Protein AF-A0A3T0KT07-F1 (afdb_monomer_lite)

InterPro domains:
  IPR001005 SANT/Myb domain [SM00717] (3-49)
  IPR001005 SANT/Myb domain [SM00717] (52-98)
  IPR001005 SANT/Myb domain [SM00717] (111-157)

Organism: NCBI:txid228899

Radius of gyration: 29.54 Å; chains: 1; bounding box: 62×49×87 Å

Secondary structure (DSSP, 8-state):
-----S--HHHHHHHHHHTTTS-HHHHHHHSTTS-HHHHHHHHHHTT--S-S--PPPHHHHHHHHHHTTT--HHHHHHH-TTS-HHHHHHHHHHTT----HHHHHHHHHHT--PPPHHHHHHHHHHHHHHTHHHHHHH-TTS-HHHHHHHHHHTT-----TTS---EEEEEEEEEETTEEEEEEEEEPPP-----

pLDDT: mean 82.46, std 12.37, range [33.53, 95.62]

Structure (mmCIF, N/CA/C/O backbone):
data_AF-A0A3T0KT07-F1
#
_entry.id   AF-A0A3T0KT07-F1
#
loop_
_atom_site.group_PDB
_atom_site.id
_atom_site.type_symbol
_atom_site.label_atom_id
_atom_site.label_alt_id
_atom_site.label_comp_id
_atom_site.label_asym_id
_atom_site.label_entity_id
_atom_site.label_seq_id
_atom_site.pdbx_PDB_ins_code
_atom_site.Cartn_x
_atom_site.Cartn_y
_atom_site.Cartn_z
_atom_site.occupancy
_atom_site.B_iso_or_equiv
_atom_site.auth_seq_id
_atom_site.auth_comp_id
_atom_site.auth_asym_id
_atom_site.auth_atom_id
_atom_site.pdbx_PDB_model_num
ATOM 1 N N . MET A 1 1 ? -5.150 33.332 21.173 1.00 45.59 1 MET A N 1
ATOM 2 C CA . MET A 1 1 ? -6.124 32.471 21.882 1.00 45.59 1 MET A CA 1
ATOM 3 C C . MET A 1 1 ? -5.409 31.768 23.028 1.00 45.59 1 MET A C 1
ATOM 5 O O . MET A 1 1 ? -4.309 31.273 22.785 1.00 45.59 1 MET A O 1
ATOM 9 N N . PRO A 1 2 ? -5.938 31.788 24.263 1.00 45.78 2 PRO A N 1
ATOM 10 C CA . PRO A 1 2 ? -5.234 31.244 25.419 1.00 45.78 2 PRO A CA 1
ATOM 11 C C . PRO A 1 2 ? -5.082 29.727 25.262 1.00 45.78 2 PRO A C 1
ATOM 13 O O . PRO A 1 2 ? -6.061 28.999 25.126 1.00 45.78 2 PRO A O 1
ATOM 16 N N . LYS A 1 3 ? -3.833 29.252 25.241 1.00 51.81 3 LYS A N 1
ATOM 17 C CA . LYS A 1 3 ? -3.514 27.822 25.281 1.00 51.81 3 LYS A CA 1
ATOM 18 C C . LYS A 1 3 ? -3.952 27.318 26.656 1.00 51.81 3 LYS A C 1
ATOM 20 O O . LYS A 1 3 ? -3.323 27.675 27.643 1.00 51.81 3 LYS A O 1
ATOM 25 N N . GLY A 1 4 ? -5.048 26.561 26.728 1.00 54.12 4 GLY A N 1
ATOM 26 C CA . GLY A 1 4 ? -5.600 26.060 27.989 1.00 54.12 4 GLY A CA 1
ATOM 27 C C . GLY A 1 4 ? -4.575 25.224 28.758 1.00 54.12 4 GLY A C 1
ATOM 28 O O . GLY A 1 4 ? -4.314 24.074 28.406 1.00 54.12 4 GLY A O 1
ATOM 29 N N . THR A 1 5 ? -3.970 25.807 29.790 1.00 65.88 5 THR A N 1
ATOM 30 C CA . THR A 1 5 ? -2.861 25.205 30.547 1.00 65.88 5 THR A CA 1
ATOM 31 C C . THR A 1 5 ? -3.328 24.079 31.479 1.00 65.88 5 THR A C 1
ATOM 33 O O . THR A 1 5 ? -2.566 23.154 31.755 1.00 65.88 5 THR A O 1
ATOM 36 N N . SER A 1 6 ? -4.588 24.104 31.924 1.00 79.69 6 SER A N 1
ATOM 37 C CA . SER A 1 6 ? -5.190 23.120 32.835 1.00 79.69 6 SER A CA 1
ATOM 38 C C . SER A 1 6 ? -6.312 22.338 32.152 1.00 79.69 6 SER A C 1
ATOM 40 O O . SER A 1 6 ? -7.058 22.899 31.357 1.00 79.69 6 SER A O 1
ATOM 42 N N . TRP A 1 7 ? -6.402 21.035 32.431 1.00 84.31 7 TRP A N 1
ATOM 43 C CA . TRP A 1 7 ? -7.525 20.174 32.033 1.00 84.31 7 TRP A CA 1
ATOM 44 C C . TRP A 1 7 ? -8.652 20.329 33.051 1.00 84.31 7 TRP A C 1
ATOM 46 O O . TRP A 1 7 ? -8.371 20.262 34.246 1.00 84.31 7 TRP A O 1
ATOM 56 N N . THR A 1 8 ? -9.886 20.537 32.596 1.00 88.56 8 THR A N 1
ATOM 57 C CA . THR A 1 8 ? -11.063 20.602 33.481 1.00 88.56 8 THR A CA 1
ATOM 58 C C . THR A 1 8 ? -11.583 19.204 33.814 1.00 88.56 8 THR A C 1
ATOM 60 O O . THR A 1 8 ? -11.349 18.268 33.053 1.00 88.56 8 THR A O 1
ATOM 63 N N . GLU A 1 9 ? -12.326 19.069 34.914 1.00 85.56 9 GLU A N 1
ATOM 64 C CA . GLU A 1 9 ? -12.944 17.796 35.321 1.00 85.56 9 GLU A CA 1
ATOM 65 C C . GLU A 1 9 ? -13.844 17.216 34.218 1.00 85.56 9 GLU A C 1
ATOM 67 O O . GLU A 1 9 ? -13.762 16.037 33.892 1.00 85.56 9 GLU A O 1
ATOM 72 N N . ASN A 1 10 ? -14.612 18.076 33.542 1.00 86.19 10 ASN A N 1
ATOM 73 C CA . ASN A 1 10 ? -15.454 17.669 32.418 1.00 86.19 10 ASN A CA 1
ATOM 74 C C . ASN A 1 10 ? -14.625 17.149 31.233 1.00 86.19 10 ASN A C 1
ATOM 76 O O . ASN A 1 10 ? -14.991 16.156 30.612 1.00 86.19 10 ASN A O 1
ATOM 80 N N . GLU A 1 11 ? -13.496 17.791 30.911 1.00 88.88 11 GLU A N 1
ATOM 81 C CA . GLU A 1 11 ? -12.599 17.304 29.853 1.00 88.88 11 GLU A CA 1
ATOM 82 C C . GLU A 1 11 ? -11.939 15.969 30.229 1.00 88.88 11 GLU A C 1
ATOM 84 O O . GLU A 1 11 ? -11.675 15.159 29.341 1.00 88.88 11 GLU A O 1
ATOM 89 N N . LEU A 1 12 ? -11.661 15.739 31.519 1.00 87.75 12 LEU A N 1
ATOM 90 C CA . LEU A 1 12 ? -11.124 14.473 32.023 1.00 87.75 12 LEU A CA 1
ATOM 91 C C . LEU A 1 12 ? -12.162 13.354 31.930 1.00 87.75 12 LEU A C 1
ATOM 93 O O . LEU A 1 12 ? -11.853 12.327 31.337 1.00 87.75 12 LEU A O 1
ATOM 97 N N . SER A 1 13 ? -13.385 13.577 32.418 1.00 86.75 13 SER A N 1
ATOM 98 C CA . SER A 1 13 ? -14.489 12.609 32.325 1.00 86.75 13 SER A CA 1
ATOM 99 C C . SER A 1 13 ? -14.807 12.265 30.866 1.00 86.75 13 SER A C 1
ATOM 101 O O . SER A 1 13 ? -14.827 11.089 30.498 1.00 86.75 13 SER A O 1
ATOM 103 N N . LEU A 1 14 ? -14.916 13.272 29.987 1.00 88.12 14 LEU A N 1
ATOM 104 C CA . LEU A 1 14 ? -15.108 13.038 28.554 1.00 88.12 14 LEU A CA 1
ATOM 105 C C . LEU A 1 14 ? -13.968 12.217 27.954 1.00 88.12 14 LEU A C 1
ATOM 107 O O . LEU A 1 14 ? -14.227 11.317 27.156 1.00 88.12 14 LEU A O 1
ATOM 111 N N . LEU A 1 15 ? -12.717 12.508 28.322 1.00 86.50 15 LEU A N 1
ATOM 112 C CA . LEU A 1 15 ? -11.565 11.753 27.848 1.00 86.50 15 LEU A CA 1
ATOM 113 C C . LEU A 1 15 ? -11.613 10.303 28.348 1.00 86.50 15 LEU A C 1
ATOM 115 O O . LEU A 1 15 ? -11.504 9.393 27.537 1.00 86.50 15 LEU A O 1
ATOM 119 N N . GLU A 1 16 ? -11.818 10.065 29.640 1.00 84.31 16 GLU A N 1
ATOM 120 C CA . GLU A 1 16 ? -11.852 8.720 30.232 1.00 84.31 16 GLU A CA 1
ATOM 121 C C . GLU A 1 16 ? -12.959 7.840 29.639 1.00 84.31 16 GLU A C 1
ATOM 123 O O . GLU A 1 16 ? -12.720 6.679 29.299 1.00 84.31 16 GLU A O 1
ATOM 128 N N . GLU A 1 17 ? -14.148 8.402 29.426 1.00 83.94 17 GLU A N 1
ATOM 129 C CA . GLU A 1 17 ? -15.301 7.661 28.915 1.00 83.94 17 GLU A CA 1
ATOM 130 C C . GLU A 1 17 ? -15.217 7.343 27.420 1.00 83.94 17 GLU A C 1
ATOM 132 O O . GLU A 1 17 ? -15.775 6.331 26.974 1.00 83.94 17 GLU A O 1
ATOM 137 N N . ASN A 1 18 ? -14.554 8.207 26.642 1.00 82.25 18 ASN A N 1
ATOM 138 C CA . ASN A 1 18 ? -14.590 8.174 25.180 1.00 82.25 18 ASN A CA 1
ATOM 139 C C . ASN A 1 18 ? -13.268 7.735 24.540 1.00 82.25 18 ASN A C 1
ATOM 141 O O . ASN A 1 18 ? -13.291 7.250 23.408 1.00 82.25 18 ASN A O 1
ATOM 145 N N . TYR A 1 19 ? -12.125 7.828 25.232 1.00 78.44 19 TYR A N 1
ATOM 146 C CA . TYR A 1 19 ? -10.806 7.552 24.639 1.00 78.44 19 TYR A CA 1
ATOM 147 C C . TYR A 1 19 ? -10.700 6.156 24.003 1.00 78.44 19 TYR A C 1
ATOM 149 O O . TYR A 1 19 ? -10.052 5.998 22.972 1.00 78.44 19 TYR A O 1
ATOM 157 N N . ASN A 1 20 ? -11.397 5.164 24.571 1.00 71.56 20 ASN A N 1
ATOM 158 C CA . ASN A 1 20 ? -11.436 3.781 24.082 1.00 71.56 20 ASN A CA 1
ATOM 159 C C . ASN A 1 20 ? -12.699 3.432 23.266 1.00 71.56 20 ASN A C 1
ATOM 161 O O . ASN A 1 20 ? -12.964 2.257 23.028 1.00 71.56 20 ASN A O 1
ATOM 165 N N . LYS A 1 21 ? -13.519 4.410 22.874 1.00 71.56 21 LYS A N 1
ATOM 166 C CA . LYS A 1 21 ? -14.767 4.171 22.117 1.00 71.56 21 LYS A CA 1
ATOM 167 C C . LYS A 1 21 ? -14.756 4.840 20.751 1.00 71.56 21 LYS A C 1
ATOM 169 O O . LYS A 1 21 ? -15.295 4.308 19.783 1.00 71.56 21 LYS A O 1
ATOM 174 N N . VAL A 1 22 ? -14.139 6.011 20.668 1.00 71.56 22 VAL A N 1
ATOM 175 C CA . VAL A 1 22 ? -14.182 6.871 19.486 1.00 71.56 22 VAL A CA 1
ATOM 176 C C . VAL A 1 22 ? -12.784 7.114 18.928 1.00 71.56 22 VAL A C 1
ATOM 178 O O . VAL A 1 22 ? -11.782 6.980 19.628 1.00 71.56 22 VAL A O 1
ATOM 181 N N . ASN A 1 23 ? -12.704 7.460 17.643 1.00 72.75 23 ASN A N 1
ATOM 182 C CA . ASN A 1 23 ? -11.421 7.808 17.036 1.00 72.75 23 ASN A CA 1
ATOM 183 C C . ASN A 1 23 ? -10.923 9.185 17.494 1.00 72.75 23 ASN A C 1
ATOM 185 O O . ASN A 1 23 ? -11.664 10.006 18.038 1.00 72.75 23 ASN A O 1
ATOM 189 N N . ILE A 1 24 ? -9.655 9.464 17.193 1.00 77.06 24 ILE A N 1
ATOM 190 C CA . ILE A 1 24 ? -9.012 10.724 17.563 1.00 77.06 24 ILE A CA 1
ATOM 191 C C . ILE A 1 24 ? -9.710 11.958 16.969 1.00 77.06 24 ILE A C 1
ATOM 193 O O . ILE A 1 24 ? -9.814 12.976 17.644 1.00 77.06 24 ILE A O 1
ATOM 197 N N . ASN A 1 25 ? -10.287 11.868 15.765 1.00 79.12 25 ASN A N 1
ATOM 198 C CA . ASN A 1 25 ? -11.023 12.977 15.145 1.00 79.12 25 ASN A CA 1
ATOM 199 C C . ASN A 1 25 ? -12.347 13.271 15.866 1.00 79.12 25 ASN A C 1
ATOM 201 O O . ASN A 1 25 ? -12.730 14.428 16.023 1.00 79.12 25 ASN A O 1
ATOM 205 N N . GLN A 1 26 ? -13.047 12.236 16.325 1.00 80.00 26 GLN A N 1
ATOM 206 C CA . GLN A 1 26 ? -14.242 12.356 17.155 1.00 80.00 26 GLN A CA 1
ATOM 207 C C . GLN A 1 26 ? -13.886 12.918 18.538 1.00 80.00 26 GLN A C 1
ATOM 209 O O . GLN A 1 26 ? -14.592 13.798 19.021 1.00 80.00 26 GLN A O 1
ATOM 214 N N . LEU A 1 27 ? -12.756 12.512 19.129 1.00 83.06 27 LEU A N 1
ATOM 215 C CA . LEU A 1 27 ? -12.253 13.105 20.377 1.00 83.06 27 LEU A CA 1
ATOM 216 C C . LEU A 1 27 ? -11.920 14.591 20.223 1.00 83.06 27 LEU A C 1
ATOM 218 O O . LEU A 1 27 ? -12.252 15.369 21.107 1.00 83.06 27 LEU A O 1
ATOM 222 N N . ILE A 1 28 ? -11.329 15.007 19.101 1.00 86.75 28 ILE A N 1
ATOM 223 C CA . ILE A 1 28 ? -11.069 16.428 18.813 1.00 86.75 28 ILE A CA 1
ATOM 224 C C . ILE A 1 28 ? -12.383 17.216 18.703 1.00 86.75 28 ILE A C 1
ATOM 226 O O . ILE A 1 28 ? -12.443 18.358 19.141 1.00 86.75 28 ILE A O 1
ATOM 230 N N . ARG A 1 29 ? -13.460 16.617 18.175 1.00 86.12 29 ARG A N 1
ATOM 231 C CA . ARG A 1 29 ? -14.790 17.259 18.155 1.00 86.12 29 ARG A CA 1
ATOM 232 C C . ARG A 1 29 ? -15.388 17.408 19.555 1.00 86.12 29 ARG A C 1
ATOM 234 O O . ARG A 1 29 ? -16.018 18.423 19.823 1.00 86.12 29 ARG A O 1
ATOM 241 N N . LEU A 1 30 ? -15.195 16.414 20.425 1.00 84.88 30 LEU A N 1
ATOM 242 C CA . LEU A 1 30 ? -15.641 16.458 21.824 1.00 84.88 30 LEU A CA 1
ATOM 243 C C . LEU A 1 30 ? -14.782 17.403 22.681 1.00 84.88 30 LEU A C 1
ATOM 245 O O . LEU A 1 30 ? -15.271 17.979 23.647 1.00 84.88 30 LEU A O 1
ATOM 249 N N . LEU A 1 31 ? -13.513 17.586 22.312 1.00 87.69 31 LEU A N 1
ATOM 250 C CA . LEU A 1 31 ? -12.531 18.426 22.996 1.00 87.69 31 LEU A CA 1
ATOM 251 C C . LEU A 1 31 ? -11.964 19.478 22.020 1.00 87.69 31 LEU A C 1
ATOM 253 O O . LEU A 1 31 ? -10.766 19.453 21.724 1.00 87.69 31 LEU A O 1
ATOM 257 N N . PRO A 1 32 ? -12.783 20.429 21.524 1.00 83.19 32 PRO A N 1
ATOM 258 C CA . PRO A 1 32 ? -12.404 21.337 20.431 1.00 83.19 32 PRO A CA 1
ATOM 259 C C . PRO A 1 32 ? -11.233 22.265 20.779 1.00 83.19 32 PRO A C 1
ATOM 261 O O . PRO A 1 32 ? -10.533 22.756 19.896 1.00 83.19 32 PRO A O 1
ATOM 264 N N . ASN A 1 33 ? -10.980 22.476 22.073 1.00 84.56 33 ASN A N 1
ATOM 265 C CA . ASN A 1 33 ? -9.874 23.293 22.573 1.00 84.56 33 ASN A CA 1
ATOM 266 C C . ASN A 1 33 ? -8.569 22.499 22.766 1.00 84.56 33 ASN A C 1
ATOM 268 O O . ASN A 1 33 ? -7.567 23.052 23.232 1.00 84.56 33 ASN A O 1
ATOM 272 N N . ARG A 1 34 ? -8.559 21.199 22.447 1.00 86.00 34 ARG A N 1
ATOM 273 C CA . ARG A 1 34 ? -7.411 20.308 22.625 1.00 86.00 34 ARG A CA 1
ATOM 274 C C . ARG A 1 34 ? -6.912 19.817 21.278 1.00 86.00 34 ARG A C 1
ATOM 276 O O . ARG A 1 34 ? -7.662 19.331 20.442 1.00 86.00 34 ARG A O 1
ATOM 283 N N . THR A 1 35 ? -5.601 19.915 21.086 1.00 87.12 35 THR A N 1
ATOM 284 C CA . THR A 1 35 ? -4.947 19.291 19.937 1.00 87.12 35 THR A CA 1
ATOM 285 C C . THR A 1 35 ? -4.868 17.782 20.140 1.00 87.12 35 THR A C 1
ATOM 287 O O . THR A 1 35 ? -4.814 17.305 21.276 1.00 87.12 35 THR A O 1
ATOM 290 N N . GLU A 1 36 ? -4.767 17.030 19.045 1.00 84.94 36 GLU A N 1
ATOM 291 C CA . GLU A 1 36 ? -4.497 15.587 19.068 1.00 84.94 36 GLU A CA 1
ATOM 292 C C . GLU A 1 36 ? -3.346 15.233 20.022 1.00 84.94 36 GLU A C 1
ATOM 294 O O . GLU A 1 36 ? -3.491 14.393 20.911 1.00 84.94 36 GLU A O 1
ATOM 299 N N . ALA A 1 37 ? -2.224 15.950 19.911 1.00 83.19 37 ALA A N 1
ATOM 300 C CA . ALA A 1 37 ? -1.066 15.741 20.771 1.00 83.19 37 ALA A CA 1
ATOM 301 C C . ALA A 1 37 ? -1.379 15.986 22.258 1.00 83.19 37 ALA A C 1
ATOM 303 O O . ALA A 1 37 ? -0.876 15.263 23.117 1.00 83.19 37 ALA A O 1
ATOM 304 N N . ALA A 1 38 ? -2.207 16.983 22.590 1.00 87.56 38 ALA A N 1
ATOM 305 C CA . ALA A 1 38 ? -2.610 17.239 23.971 1.00 87.56 38 ALA A CA 1
ATOM 306 C C . ALA A 1 38 ? -3.472 16.096 24.527 1.00 87.56 38 ALA A C 1
ATOM 308 O O . ALA A 1 38 ? -3.219 15.643 25.645 1.00 87.56 38 ALA A O 1
ATOM 309 N N . ILE A 1 39 ? -4.433 15.608 23.736 1.00 87.06 39 ILE A N 1
ATOM 310 C CA . ILE A 1 39 ? -5.323 14.489 24.080 1.00 87.06 39 ILE A CA 1
ATOM 311 C C . ILE A 1 39 ? -4.504 13.221 24.337 1.00 87.06 39 ILE A C 1
ATOM 313 O O . ILE A 1 39 ? -4.610 12.619 25.405 1.00 87.06 39 ILE A O 1
ATOM 317 N N . VAL A 1 40 ? -3.612 12.862 23.409 1.00 82.56 40 VAL A N 1
ATOM 318 C CA . VAL A 1 40 ? -2.751 11.674 23.525 1.00 82.56 40 VAL A CA 1
ATOM 319 C C . VAL A 1 40 ? -1.808 11.779 24.726 1.00 82.56 40 VAL A C 1
ATOM 321 O O . VAL A 1 40 ? -1.690 10.837 25.512 1.00 82.56 40 VAL A O 1
ATOM 324 N N . ASN A 1 41 ? -1.166 12.934 24.927 1.00 85.50 41 ASN A N 1
ATOM 325 C CA . ASN A 1 41 ? -0.259 13.136 26.058 1.00 85.50 41 ASN A CA 1
ATOM 326 C C . ASN A 1 41 ? -0.986 13.080 27.405 1.00 85.50 41 ASN A C 1
ATOM 328 O O . ASN A 1 41 ? -0.441 12.546 28.375 1.00 85.50 41 ASN A O 1
ATOM 332 N N . LYS A 1 42 ? -2.209 13.616 27.488 1.00 88.00 42 LYS A N 1
ATOM 333 C CA . LYS A 1 42 ? -3.007 13.542 28.711 1.00 88.00 42 LYS A CA 1
ATOM 334 C C . LYS A 1 42 ? -3.485 12.122 28.977 1.00 88.00 42 LYS A C 1
ATOM 336 O O . LYS A 1 42 ? -3.301 11.652 30.094 1.00 88.00 42 LYS A O 1
ATOM 341 N N . ALA A 1 43 ? -3.984 11.419 27.965 1.00 84.56 43 ALA A N 1
ATOM 342 C CA . ALA A 1 43 ? -4.372 10.019 28.086 1.00 84.56 43 ALA A CA 1
ATOM 343 C C . ALA A 1 43 ? -3.203 9.138 28.552 1.00 84.56 43 ALA A C 1
ATOM 345 O O . ALA A 1 43 ? -3.355 8.315 29.452 1.00 84.56 43 ALA A O 1
ATOM 346 N N . LYS A 1 44 ? -1.992 9.385 28.035 1.00 81.94 44 LYS A N 1
ATOM 347 C CA . LYS A 1 44 ? -0.770 8.722 28.508 1.00 81.94 44 LYS A CA 1
ATOM 348 C C . LYS A 1 44 ? -0.479 9.017 29.984 1.00 81.94 44 LYS A C 1
ATOM 350 O O . LYS A 1 44 ? -0.156 8.093 30.726 1.00 81.94 44 LYS A O 1
ATOM 355 N N . LYS A 1 45 ? -0.618 10.275 30.427 1.00 84.81 45 LYS A N 1
ATOM 356 C CA . LYS A 1 45 ? -0.458 10.667 31.844 1.00 84.81 45 LYS A CA 1
ATOM 357 C C . LYS A 1 45 ? -1.501 10.018 32.756 1.00 84.81 45 LYS A C 1
ATOM 359 O O . LYS A 1 45 ? -1.154 9.596 33.850 1.00 84.81 45 LYS A O 1
ATOM 364 N N . LEU A 1 46 ? -2.741 9.908 32.286 1.00 82.12 46 LEU A N 1
ATOM 365 C CA . LEU A 1 46 ? -3.840 9.230 32.979 1.00 82.12 46 LEU A CA 1
ATOM 366 C C . LEU A 1 46 ? -3.745 7.699 32.892 1.00 82.12 46 LEU A C 1
ATOM 368 O O . LEU A 1 46 ? -4.621 7.001 33.383 1.00 82.12 46 LEU A O 1
ATOM 372 N N . LYS A 1 47 ? -2.696 7.158 32.252 1.00 78.62 47 LYS A N 1
ATOM 373 C CA . LYS A 1 47 ? -2.537 5.721 31.982 1.00 78.62 47 LYS A CA 1
ATOM 374 C C . LYS A 1 47 ? -3.741 5.099 31.259 1.00 78.62 47 LYS A C 1
ATOM 376 O O . LYS A 1 47 ? -3.873 3.882 31.234 1.00 78.62 47 LYS A O 1
ATOM 381 N N . LEU A 1 48 ? -4.517 5.918 30.546 1.00 72.88 48 LEU A N 1
ATOM 382 C CA . LEU A 1 48 ? -5.504 5.490 29.548 1.00 72.88 48 LEU A CA 1
ATOM 383 C C . LEU A 1 48 ? -4.826 4.889 28.303 1.00 72.88 48 LEU A C 1
ATOM 385 O O . LEU A 1 48 ? -5.497 4.494 27.356 1.00 72.88 48 LEU A O 1
ATOM 389 N N . SER A 1 49 ? -3.487 4.838 28.300 1.00 56.28 49 SER A N 1
ATOM 390 C CA . SER A 1 49 ? -2.649 4.263 27.255 1.00 56.28 49 SER A CA 1
ATOM 391 C C . SER A 1 49 ? -3.169 2.894 26.802 1.00 56.28 49 SER A C 1
ATOM 393 O O . SER A 1 49 ? -3.119 1.917 27.544 1.00 56.28 49 SER A O 1
ATOM 395 N N . THR A 1 50 ? -3.595 2.891 25.539 1.00 54.31 50 THR A N 1
ATOM 396 C CA . THR A 1 50 ? -3.936 1.885 24.511 1.00 54.31 50 THR A CA 1
ATOM 397 C C . THR A 1 50 ? -3.355 0.456 24.568 1.00 54.31 50 THR A C 1
ATOM 399 O O . THR A 1 50 ? -3.348 -0.239 23.553 1.00 54.31 50 THR A O 1
ATOM 402 N N . THR A 1 51 ? -2.897 -0.062 25.709 1.00 43.12 51 THR A N 1
ATOM 403 C CA . THR A 1 51 ? -2.594 -1.500 25.849 1.00 43.12 51 THR A CA 1
ATOM 404 C C . THR A 1 51 ? -3.875 -2.336 25.836 1.00 43.12 51 THR A C 1
ATOM 406 O O . THR A 1 51 ? -3.860 -3.495 25.421 1.00 43.12 51 THR A O 1
ATOM 409 N N . GLN A 1 52 ? -5.016 -1.736 26.189 1.00 46.56 52 GLN A N 1
ATOM 410 C CA . GLN A 1 52 ? -6.308 -2.266 25.778 1.00 46.56 52 GLN A CA 1
ATOM 411 C C . GLN A 1 52 ? -6.471 -1.977 24.286 1.00 46.56 52 GLN A C 1
ATOM 413 O O . GLN A 1 52 ? -7.014 -0.950 23.891 1.00 46.56 52 GLN A O 1
ATOM 418 N N . LYS A 1 53 ? -5.952 -2.883 23.444 1.00 54.56 53 LYS A N 1
ATOM 419 C CA . LYS A 1 53 ? -6.379 -3.013 22.046 1.00 54.56 53 LYS A CA 1
ATOM 420 C C . LYS A 1 53 ? -7.896 -2.837 22.049 1.00 54.56 53 LYS A C 1
ATOM 422 O O . LYS A 1 53 ? -8.558 -3.651 22.690 1.00 54.56 53 LYS A O 1
ATOM 427 N N . LEU A 1 54 ? -8.410 -1.779 21.411 1.00 64.94 54 LEU A N 1
ATOM 428 C CA . LEU A 1 54 ? -9.848 -1.551 21.242 1.00 64.94 54 LEU A CA 1
ATOM 429 C C . LEU A 1 54 ? -10.485 -2.903 20.916 1.00 64.94 54 LEU A C 1
ATOM 431 O O . LEU A 1 54 ? -10.179 -3.478 19.864 1.00 64.94 54 LEU A O 1
ATOM 435 N N . LYS A 1 55 ? -11.256 -3.470 21.848 1.00 72.94 55 LYS A N 1
ATOM 436 C CA . LYS A 1 55 ? -11.866 -4.783 21.628 1.00 72.94 55 LYS A CA 1
ATOM 437 C C . LYS A 1 55 ? -12.789 -4.649 20.424 1.00 72.94 55 LYS A C 1
ATOM 439 O O . LYS A 1 55 ? -13.394 -3.597 20.235 1.00 72.94 55 LYS A O 1
ATOM 444 N N . TRP A 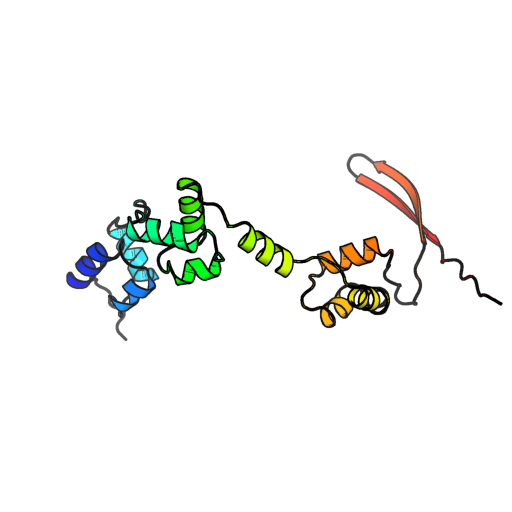1 56 ? -12.794 -5.650 19.558 1.00 83.38 56 TRP A N 1
ATOM 445 C CA . TRP A 1 56 ? -13.767 -5.691 18.473 1.00 83.38 56 TRP A CA 1
ATOM 446 C C . TRP A 1 56 ? -15.141 -5.900 19.090 1.00 83.38 56 TRP A C 1
ATOM 448 O O . TRP A 1 56 ? -15.280 -6.767 19.955 1.00 83.38 56 TRP A O 1
ATOM 458 N N . THR A 1 57 ? -16.110 -5.071 18.716 1.00 85.38 57 THR A N 1
ATOM 459 C CA . THR A 1 57 ? -17.498 -5.302 19.122 1.00 85.38 57 THR A CA 1
ATOM 460 C C . THR A 1 57 ? -18.124 -6.363 18.223 1.00 85.38 57 THR A C 1
ATOM 462 O O . THR A 1 57 ? -17.653 -6.601 17.106 1.00 85.38 57 THR A O 1
ATOM 465 N N . GLU A 1 58 ? -19.187 -7.011 18.693 1.00 84.56 58 GLU A N 1
ATOM 466 C CA . GLU A 1 58 ? -19.898 -8.019 17.900 1.00 84.56 58 GLU A CA 1
ATOM 467 C C . GLU A 1 58 ? -20.444 -7.416 16.598 1.00 84.56 58 GLU A C 1
ATOM 469 O O . GLU A 1 58 ? -20.353 -8.037 15.540 1.00 84.56 58 GLU A O 1
ATOM 474 N N . GLU A 1 59 ? -20.909 -6.164 16.630 1.00 85.06 59 GLU A N 1
ATOM 475 C CA . GLU A 1 59 ? -21.392 -5.449 15.446 1.00 85.06 59 GLU A CA 1
ATOM 476 C C . GLU A 1 59 ? -20.268 -5.200 14.435 1.00 85.06 59 GLU A C 1
ATOM 478 O O . GLU A 1 59 ? -20.466 -5.356 13.227 1.00 85.06 59 GLU A O 1
ATOM 483 N N . GLU A 1 60 ? -19.069 -4.838 14.905 1.00 89.00 60 GLU A N 1
ATOM 484 C CA . GLU A 1 60 ? -17.908 -4.674 14.032 1.00 89.00 60 GLU A CA 1
ATOM 485 C C . GLU A 1 60 ? -17.478 -6.008 13.409 1.00 89.00 60 GLU A C 1
ATOM 487 O O . GLU A 1 60 ? -17.091 -6.036 12.240 1.00 89.00 60 GLU A O 1
ATOM 492 N N . GLU A 1 61 ? -17.556 -7.111 14.158 1.00 91.62 61 GLU A N 1
ATOM 493 C CA . GLU A 1 61 ? -17.243 -8.450 13.656 1.00 91.62 61 GLU A CA 1
ATOM 494 C C . GLU A 1 61 ? -18.246 -8.927 12.602 1.00 91.62 61 GLU A C 1
ATOM 496 O O . GLU A 1 61 ? -17.835 -9.456 11.566 1.00 91.62 61 GLU A O 1
ATOM 501 N N . VAL A 1 62 ? -19.547 -8.718 12.832 1.00 93.56 62 VAL A N 1
ATOM 502 C CA . VAL A 1 62 ? -20.608 -9.016 11.855 1.00 93.56 62 VAL A CA 1
ATOM 503 C C . VAL A 1 62 ? -20.378 -8.208 10.582 1.00 93.56 62 VAL A C 1
ATOM 505 O O . VAL A 1 62 ? -20.271 -8.775 9.494 1.00 93.56 62 VAL A O 1
ATOM 508 N N . LYS A 1 63 ? -20.163 -6.899 10.721 1.00 94.12 63 LYS A N 1
ATOM 509 C CA . LYS A 1 63 ? -19.883 -6.014 9.588 1.00 94.12 63 LYS A CA 1
ATOM 510 C C . LYS A 1 63 ? -18.606 -6.415 8.844 1.00 94.12 63 LYS A C 1
ATOM 512 O O . LYS A 1 63 ? -18.543 -6.327 7.618 1.00 94.12 63 LYS A O 1
ATOM 517 N N . LEU A 1 64 ? -17.574 -6.869 9.560 1.00 94.56 64 LEU A N 1
ATOM 518 C CA . LEU A 1 64 ? -16.330 -7.325 8.942 1.00 94.56 64 LEU A CA 1
ATOM 519 C C . LEU A 1 64 ? -16.551 -8.620 8.153 1.00 94.56 64 LEU A C 1
ATOM 521 O O . LEU A 1 64 ? -16.026 -8.732 7.049 1.00 94.56 64 LEU A O 1
ATOM 525 N N . LYS A 1 65 ? -17.345 -9.568 8.667 1.00 95.19 65 LYS A N 1
ATOM 526 C CA . LYS A 1 65 ? -17.710 -10.800 7.943 1.00 95.19 65 LYS A CA 1
ATOM 527 C C . LYS A 1 65 ? -18.422 -10.503 6.624 1.00 95.19 65 LYS A C 1
ATOM 529 O O . LYS A 1 65 ? -18.114 -11.148 5.626 1.00 95.19 65 LYS A O 1
ATOM 534 N N . GLU A 1 66 ? -19.324 -9.528 6.615 1.00 94.69 66 GLU A N 1
ATOM 535 C CA . GLU A 1 66 ? -20.103 -9.157 5.428 1.00 94.69 66 GLU A CA 1
ATOM 536 C C . GLU A 1 66 ? -19.269 -8.408 4.383 1.00 94.69 66 GLU A C 1
ATOM 538 O O . GLU A 1 66 ? -19.326 -8.718 3.194 1.00 94.69 66 GLU A O 1
ATOM 543 N N . LEU A 1 67 ? -18.462 -7.434 4.815 1.00 94.94 67 LEU A N 1
ATOM 544 C CA . LEU A 1 67 ? -17.740 -6.546 3.898 1.00 94.94 67 LEU A CA 1
ATOM 545 C C . LEU A 1 67 ? -16.384 -7.110 3.460 1.00 94.94 67 LEU A C 1
ATOM 547 O O . LEU A 1 67 ? -15.905 -6.833 2.357 1.00 94.94 67 LEU A O 1
ATOM 551 N N . PHE A 1 68 ? -15.714 -7.902 4.303 1.00 95.19 68 PHE A N 1
ATOM 552 C CA . PHE A 1 68 ? -14.363 -8.367 3.996 1.00 95.19 68 PHE A CA 1
ATOM 553 C C . PHE A 1 68 ? -14.268 -9.155 2.681 1.00 95.19 68 PHE A C 1
ATOM 555 O O . PHE A 1 68 ? -13.318 -8.879 1.949 1.00 95.19 68 PHE A O 1
ATOM 562 N N . PRO A 1 69 ? -15.182 -10.073 2.316 1.00 95.62 69 PRO A N 1
ATOM 563 C CA . PRO A 1 69 ? -15.045 -10.866 1.095 1.00 95.62 69 PRO A CA 1
ATOM 564 C C . PRO A 1 69 ? -14.982 -10.031 -0.192 1.00 95.62 69 PRO A C 1
ATOM 566 O O . PRO A 1 69 ? -14.221 -10.374 -1.100 1.00 95.62 69 PRO A O 1
ATOM 569 N N . CYS A 1 70 ? -15.721 -8.917 -0.246 1.00 93.12 70 CYS A N 1
ATOM 570 C CA . CYS A 1 70 ? -16.004 -8.184 -1.484 1.00 93.12 70 CYS A CA 1
ATOM 571 C C . CYS A 1 70 ? -15.378 -6.785 -1.573 1.00 93.12 70 CYS A C 1
ATOM 573 O O . CYS A 1 70 ? -15.392 -6.197 -2.659 1.00 93.12 70 CYS A O 1
ATOM 575 N N . ASN A 1 71 ? -14.816 -6.254 -0.484 1.00 91.56 71 ASN A N 1
ATOM 576 C CA . ASN A 1 71 ? -14.282 -4.891 -0.443 1.00 91.56 71 ASN A CA 1
ATOM 577 C C . ASN A 1 71 ? -12.753 -4.823 -0.419 1.00 91.56 71 ASN A C 1
ATOM 579 O O . ASN A 1 71 ? -12.069 -5.729 0.064 1.00 91.56 71 ASN A O 1
ATOM 583 N N . THR A 1 72 ? -12.190 -3.717 -0.906 1.00 91.75 72 THR A N 1
ATOM 584 C CA . THR A 1 72 ? -10.758 -3.411 -0.733 1.00 91.75 72 THR A CA 1
ATOM 585 C C . THR A 1 72 ? -10.452 -2.925 0.689 1.00 91.75 72 THR A C 1
ATOM 587 O O . THR A 1 72 ? -11.353 -2.613 1.461 1.00 91.75 72 THR A O 1
ATOM 590 N N . ILE A 1 73 ? -9.170 -2.873 1.074 1.00 91.00 73 ILE A N 1
ATOM 591 C CA . ILE A 1 73 ? -8.783 -2.344 2.396 1.00 91.00 73 ILE A CA 1
ATOM 592 C C . ILE A 1 73 ? -9.167 -0.870 2.532 1.00 91.00 73 ILE A C 1
ATOM 594 O O . ILE A 1 73 ? -9.671 -0.482 3.581 1.00 91.00 73 ILE A O 1
ATOM 598 N N . ASP A 1 74 ? -8.990 -0.080 1.474 1.00 89.44 74 ASP A N 1
ATOM 599 C CA . ASP A 1 74 ? -9.340 1.341 1.485 1.00 89.44 74 ASP A CA 1
ATOM 600 C C . ASP A 1 74 ? -10.852 1.538 1.661 1.00 89.44 74 ASP A C 1
ATOM 602 O O . ASP A 1 74 ? -11.275 2.349 2.479 1.00 89.44 74 ASP A O 1
ATOM 606 N N . GLU A 1 75 ? -11.675 0.732 0.981 1.00 91.75 75 GLU A N 1
ATOM 607 C CA . GLU A 1 75 ? -13.130 0.717 1.184 1.00 91.75 75 GLU A CA 1
ATOM 608 C C . GLU A 1 75 ? -13.502 0.321 2.620 1.00 91.75 75 GLU A C 1
ATOM 610 O O . GLU A 1 75 ? -14.306 0.997 3.259 1.00 91.75 75 GLU A O 1
ATOM 615 N N . LEU A 1 76 ? -12.881 -0.726 3.177 1.00 92.69 76 LEU A N 1
ATOM 616 C CA . LEU A 1 76 ? -13.124 -1.140 4.563 1.00 92.69 76 LEU A CA 1
ATOM 617 C C . LEU A 1 76 ? -12.771 -0.033 5.567 1.00 92.69 76 LEU A C 1
ATOM 619 O O . LEU A 1 76 ? -13.507 0.167 6.530 1.00 92.69 76 LEU A O 1
ATOM 623 N N . LEU A 1 77 ? -11.702 0.732 5.339 1.00 90.31 77 LEU A N 1
ATOM 624 C CA . LEU A 1 77 ? -11.331 1.850 6.214 1.00 90.31 77 LEU A CA 1
ATOM 625 C C . LEU A 1 77 ? -12.401 2.949 6.262 1.00 90.31 77 LEU A C 1
ATOM 627 O O . LEU A 1 77 ? -12.550 3.596 7.297 1.00 90.31 77 LEU A O 1
ATOM 631 N N . THR A 1 78 ? -13.194 3.125 5.200 1.00 89.00 78 THR A N 1
ATOM 632 C CA . THR A 1 78 ? -14.331 4.065 5.223 1.00 89.00 78 THR A CA 1
ATOM 633 C C . THR A 1 78 ? -15.450 3.593 6.155 1.00 89.00 78 THR A C 1
ATOM 635 O O . THR A 1 78 ? -16.117 4.406 6.793 1.00 89.00 78 THR A O 1
ATOM 638 N N . HIS A 1 79 ? -15.619 2.276 6.293 1.00 86.69 79 HIS A N 1
ATOM 639 C CA . HIS A 1 79 ? -16.627 1.656 7.153 1.00 86.69 79 HIS A CA 1
ATOM 640 C C . HIS A 1 79 ? -16.169 1.444 8.600 1.00 86.69 79 HIS A C 1
ATOM 642 O O . HIS A 1 79 ? -17.027 1.309 9.479 1.00 86.69 79 HIS A O 1
ATOM 648 N N . PHE A 1 80 ? -14.853 1.415 8.832 1.00 86.88 80 PHE A N 1
ATOM 649 C CA . PHE A 1 80 ? -14.201 1.223 10.128 1.00 86.88 80 PHE A CA 1
ATOM 650 C C . PHE A 1 80 ? -13.254 2.394 10.435 1.00 86.88 80 PHE A C 1
ATOM 652 O O . PHE A 1 80 ? -12.050 2.208 10.603 1.00 86.88 80 PHE A O 1
ATOM 659 N N . SER A 1 81 ? -13.800 3.610 10.551 1.00 72.81 81 SER A N 1
ATOM 660 C CA . SER A 1 81 ? -13.030 4.855 10.756 1.00 72.81 81 SER A CA 1
ATOM 661 C C . SER A 1 81 ? -12.149 4.874 12.012 1.00 72.81 81 SER A C 1
ATOM 663 O O . SER A 1 81 ? -11.269 5.722 12.143 1.00 72.81 81 SER A O 1
ATOM 665 N N . ASN A 1 82 ? -12.401 3.963 12.955 1.00 72.62 82 ASN A N 1
ATOM 666 C CA . ASN A 1 82 ? -11.684 3.862 14.228 1.00 72.62 82 ASN A CA 1
ATOM 667 C C . ASN A 1 82 ? -10.616 2.754 14.198 1.00 72.62 82 ASN A C 1
ATOM 669 O O . ASN A 1 82 ? -9.929 2.529 15.193 1.00 72.62 82 ASN A O 1
ATOM 673 N N . ARG A 1 83 ? -10.472 2.048 13.068 1.00 83.56 83 ARG A N 1
ATOM 674 C CA . ARG A 1 83 ? -9.547 0.926 12.893 1.00 83.56 83 ARG A CA 1
ATOM 675 C C . ARG A 1 83 ? -8.470 1.274 11.876 1.00 83.56 83 ARG A C 1
ATOM 677 O O . ARG A 1 83 ? -8.678 2.024 10.930 1.00 83.56 83 ARG A O 1
ATOM 684 N N . THR A 1 84 ? -7.298 0.684 12.067 1.00 85.19 84 THR A N 1
ATOM 685 C CA . THR A 1 84 ? -6.209 0.742 11.088 1.00 85.19 84 THR A CA 1
ATOM 686 C C . THR A 1 84 ? -6.287 -0.451 10.142 1.00 85.19 84 THR A C 1
ATOM 688 O O . THR A 1 84 ? -6.841 -1.497 10.489 1.00 85.19 84 THR A O 1
ATOM 691 N N . SER A 1 85 ? -5.665 -0.338 8.967 1.00 89.31 85 SER A N 1
ATOM 692 C CA . SER A 1 85 ? -5.571 -1.439 7.997 1.00 89.31 85 SER A CA 1
ATOM 693 C C . SER A 1 85 ? -4.990 -2.708 8.629 1.00 89.31 85 SER A C 1
ATOM 695 O O . SER A 1 85 ? -5.528 -3.799 8.447 1.00 89.31 85 SER A O 1
ATOM 697 N N . ASN A 1 86 ? -3.953 -2.557 9.456 1.00 88.81 86 ASN A N 1
ATOM 698 C CA . ASN A 1 86 ? -3.341 -3.659 10.198 1.00 88.81 86 ASN A CA 1
ATOM 699 C C . ASN A 1 86 ? -4.305 -4.293 11.209 1.00 88.81 86 ASN A C 1
ATOM 701 O O . ASN A 1 86 ? -4.323 -5.514 11.338 1.00 88.81 86 ASN A O 1
ATOM 705 N N . SER A 1 87 ? -5.117 -3.493 11.909 1.00 89.56 87 SER A N 1
ATOM 706 C CA . SER A 1 87 ? -6.112 -4.009 12.857 1.00 89.56 87 SER A CA 1
ATOM 707 C C . SER A 1 87 ? -7.196 -4.826 12.151 1.00 89.56 87 SER A C 1
ATOM 709 O O . SER A 1 87 ? -7.526 -5.914 12.619 1.00 89.56 87 SER A O 1
ATOM 711 N N . ILE A 1 88 ? -7.695 -4.340 11.010 1.00 92.62 88 ILE A N 1
ATOM 712 C CA . ILE A 1 88 ? -8.697 -5.027 10.180 1.00 92.62 88 ILE A CA 1
ATOM 713 C C . ILE A 1 88 ? -8.139 -6.354 9.654 1.00 92.62 88 ILE A C 1
ATOM 715 O O . ILE A 1 88 ? -8.784 -7.390 9.781 1.00 92.62 88 ILE A O 1
ATOM 719 N N . LEU A 1 89 ? -6.920 -6.346 9.105 1.00 93.31 89 LEU A N 1
ATOM 720 C CA . LEU A 1 89 ? -6.267 -7.552 8.588 1.00 93.31 89 LEU A CA 1
ATOM 721 C C . LEU A 1 89 ? -5.981 -8.579 9.688 1.00 93.31 89 LEU A C 1
ATOM 723 O O . LEU A 1 89 ? -6.189 -9.773 9.478 1.00 93.31 89 LEU A O 1
ATOM 727 N N . ALA A 1 90 ? -5.521 -8.123 10.856 1.00 92.38 90 ALA A N 1
ATOM 728 C CA . ALA A 1 90 ? -5.275 -8.995 11.998 1.00 92.38 90 ALA A CA 1
ATOM 729 C C . ALA A 1 90 ? -6.565 -9.681 12.455 1.00 92.38 90 ALA A C 1
ATOM 731 O O . ALA A 1 90 ? -6.566 -10.897 12.640 1.00 92.38 90 ALA A O 1
ATOM 732 N N . LYS A 1 91 ? -7.668 -8.930 12.559 1.00 93.00 91 LYS A N 1
ATOM 733 C CA . LYS A 1 91 ? -8.957 -9.495 12.961 1.00 93.00 91 LYS A CA 1
ATOM 734 C C . LYS A 1 91 ? -9.548 -10.417 11.900 1.00 93.00 91 LYS A C 1
ATOM 736 O O . LYS A 1 91 ? -9.999 -11.506 12.229 1.00 93.00 91 LYS A O 1
ATOM 741 N N . ALA A 1 92 ? -9.474 -10.046 10.624 1.00 94.75 92 ALA A N 1
ATOM 742 C CA . ALA A 1 92 ? -9.910 -10.917 9.537 1.00 94.75 92 ALA A CA 1
ATOM 743 C C . ALA A 1 92 ? -9.145 -12.250 9.535 1.00 94.75 92 ALA A C 1
ATOM 745 O O . ALA A 1 92 ? -9.745 -13.300 9.322 1.00 94.75 92 ALA A O 1
ATOM 746 N N . LYS A 1 93 ? -7.838 -12.223 9.833 1.00 94.75 93 LYS A N 1
ATOM 747 C CA . LYS A 1 93 ? -7.019 -13.431 9.993 1.00 94.75 93 LYS A CA 1
ATOM 748 C C . LYS A 1 93 ? -7.435 -14.253 11.216 1.00 94.75 93 LYS A C 1
ATOM 750 O O . LYS A 1 93 ? -7.547 -15.467 11.098 1.00 94.75 93 LYS A O 1
ATOM 755 N N . GLU A 1 94 ? -7.664 -13.608 12.359 1.00 94.38 94 GLU A N 1
ATOM 756 C CA . GLU A 1 94 ? -8.166 -14.247 13.588 1.00 94.38 94 GLU A CA 1
ATOM 757 C C . GLU A 1 94 ? -9.506 -14.961 13.346 1.00 94.38 94 GLU A C 1
ATOM 759 O O . GLU A 1 94 ? -9.699 -16.086 13.790 1.00 94.38 94 GLU A O 1
ATOM 764 N N . MET A 1 95 ? -10.390 -14.344 12.559 1.00 94.25 95 MET A N 1
ATOM 765 C CA . MET A 1 95 ? -11.702 -14.878 12.176 1.00 94.25 95 MET A CA 1
ATOM 766 C C . MET A 1 95 ? -11.661 -15.797 10.940 1.00 94.25 95 MET A C 1
ATOM 768 O O . MET A 1 95 ? -12.709 -16.228 10.465 1.00 94.25 95 MET A O 1
ATOM 772 N N . ASN A 1 96 ? -10.470 -16.079 10.396 1.00 94.94 96 ASN A N 1
ATOM 773 C CA . ASN A 1 96 ? -10.247 -16.895 9.196 1.00 94.94 96 ASN A CA 1
ATOM 774 C C . ASN A 1 96 ? -11.070 -16.459 7.961 1.00 94.94 9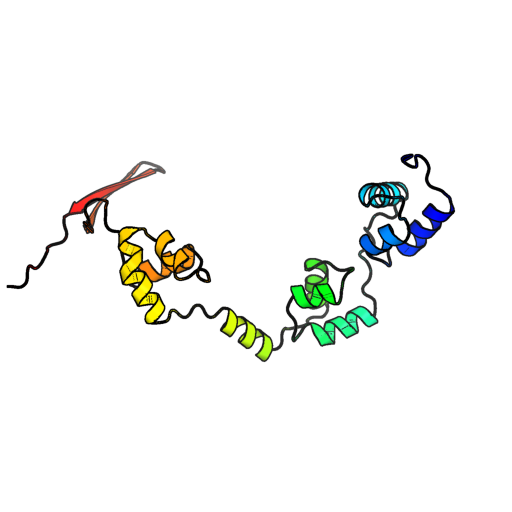6 ASN A C 1
ATOM 776 O O . ASN A 1 96 ? -11.504 -17.284 7.153 1.00 94.94 96 ASN A O 1
ATOM 780 N N . LEU A 1 97 ? -11.287 -15.151 7.801 1.00 95.06 97 LEU A N 1
ATOM 781 C CA . LEU A 1 97 ? -12.013 -14.592 6.665 1.00 95.06 97 LEU A CA 1
ATOM 782 C C . LEU A 1 97 ? -11.148 -14.619 5.407 1.00 95.06 97 LEU A C 1
ATOM 784 O O . LEU A 1 97 ? -9.955 -14.302 5.426 1.00 95.06 97 LEU A O 1
ATOM 788 N N . LYS A 1 98 ? -11.776 -14.953 4.281 1.00 93.88 98 LYS A N 1
ATOM 789 C CA . LYS A 1 98 ? -11.142 -14.984 2.9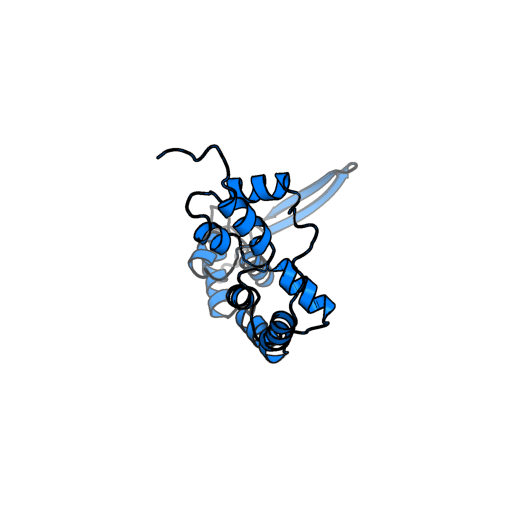61 1.00 93.88 98 LYS A CA 1
ATOM 790 C C . LYS A 1 98 ? -11.814 -13.981 2.035 1.00 93.88 98 LYS A C 1
ATOM 792 O O . LYS A 1 98 ? -12.982 -13.644 2.206 1.00 93.88 98 LYS A O 1
ATOM 797 N N . LYS A 1 99 ? -11.048 -13.487 1.062 1.00 94.38 99 LYS A N 1
ATOM 798 C CA . LYS A 1 99 ? -11.610 -12.722 -0.053 1.00 94.38 99 LYS A CA 1
ATOM 799 C C . LYS A 1 99 ? -12.391 -13.666 -0.957 1.00 94.38 99 LYS A C 1
ATOM 801 O O . LYS A 1 99 ? -11.972 -14.806 -1.144 1.00 94.38 99 LYS A O 1
ATOM 806 N N . ASP A 1 100 ? -13.490 -13.171 -1.506 1.00 94.50 100 ASP A N 1
ATOM 807 C CA . ASP A 1 100 ? -14.262 -13.915 -2.489 1.00 94.50 100 ASP A CA 1
ATOM 808 C C . ASP A 1 100 ? -13.462 -14.072 -3.791 1.00 94.50 100 ASP A C 1
ATOM 810 O O . ASP A 1 100 ? -12.747 -13.153 -4.207 1.00 94.50 100 ASP A O 1
ATOM 814 N N . GLU A 1 101 ? -13.581 -15.223 -4.455 1.00 92.31 101 GLU A N 1
ATOM 815 C CA . GLU A 1 101 ? -12.811 -15.509 -5.672 1.00 92.31 101 GLU A CA 1
ATOM 816 C C . GLU A 1 101 ? -13.167 -14.523 -6.791 1.00 92.31 101 GLU A C 1
ATOM 818 O O . GLU A 1 101 ? -12.285 -14.075 -7.527 1.00 92.31 101 GLU A O 1
ATOM 823 N N . SER A 1 102 ? -14.433 -14.093 -6.881 1.00 90.88 102 SER A N 1
ATOM 824 C CA . SER A 1 102 ? -14.840 -13.095 -7.874 1.00 90.88 1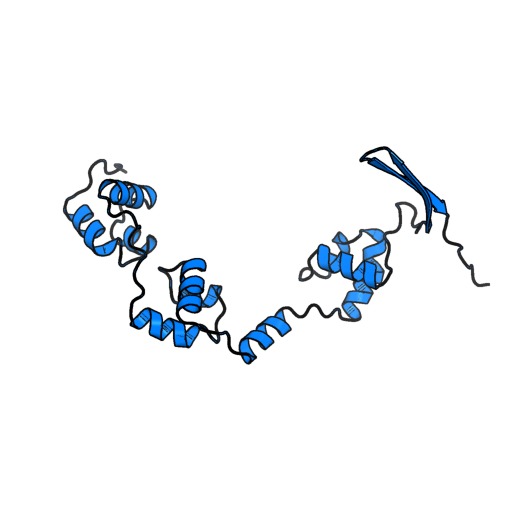02 SER A CA 1
ATOM 825 C C . SER A 1 102 ? -14.165 -11.744 -7.616 1.00 90.88 102 SER A C 1
ATOM 827 O O . SER A 1 102 ? -13.673 -11.102 -8.553 1.00 90.88 102 SER A O 1
ATOM 829 N N . HIS A 1 103 ? -14.046 -11.345 -6.345 1.00 89.88 103 HIS A N 1
ATOM 830 C CA . HIS A 1 103 ? -13.332 -10.137 -5.944 1.00 89.88 103 HIS A CA 1
ATOM 831 C C . HIS A 1 103 ? -11.833 -10.262 -6.237 1.00 89.88 103 HIS A C 1
ATOM 833 O O . HIS A 1 103 ? -11.248 -9.360 -6.845 1.00 89.88 103 HIS A O 1
ATOM 839 N N . ILE A 1 104 ? -11.210 -11.393 -5.884 1.00 88.50 104 ILE A N 1
ATOM 840 C CA . ILE A 1 104 ? -9.801 -11.677 -6.196 1.00 88.50 104 ILE A CA 1
ATOM 841 C C . ILE A 1 104 ? -9.571 -11.558 -7.704 1.00 88.50 104 ILE A C 1
ATOM 843 O O . ILE A 1 104 ? -8.646 -10.863 -8.138 1.00 88.50 104 ILE A O 1
ATOM 847 N N . GLN A 1 105 ? -10.431 -12.172 -8.516 1.00 85.69 105 GLN A N 1
ATOM 848 C CA . GLN A 1 105 ? -10.310 -12.142 -9.965 1.00 85.69 105 GLN A CA 1
ATOM 849 C C . GLN A 1 105 ? -10.533 -10.737 -10.537 1.00 85.69 105 GLN A C 1
ATOM 851 O O . GLN A 1 105 ? -9.807 -10.325 -11.443 1.00 85.69 105 GLN A O 1
ATOM 856 N N . LYS A 1 106 ? -11.475 -9.957 -9.995 1.00 85.44 106 LYS A N 1
ATOM 857 C CA . LYS A 1 106 ? -11.678 -8.544 -10.361 1.00 85.44 106 LYS A CA 1
ATOM 858 C C . LYS A 1 106 ? -10.422 -7.715 -10.083 1.00 85.44 106 LYS A C 1
ATOM 860 O O . LYS A 1 106 ? -9.971 -6.973 -10.957 1.00 85.44 106 LYS A O 1
ATOM 865 N N . VAL A 1 107 ? -9.814 -7.879 -8.907 1.00 83.50 107 VAL A N 1
ATOM 866 C CA . VAL A 1 107 ? -8.568 -7.189 -8.538 1.00 83.50 107 VAL A CA 1
ATOM 867 C C . VAL A 1 107 ? -7.406 -7.635 -9.430 1.00 83.50 107 VAL A C 1
ATOM 869 O O . VAL A 1 107 ? -6.647 -6.787 -9.900 1.00 83.50 107 VAL A O 1
ATOM 872 N N . ARG A 1 108 ? -7.281 -8.937 -9.726 1.00 82.06 108 ARG A N 1
ATOM 873 C CA . ARG A 1 108 ? -6.266 -9.477 -10.649 1.00 82.06 108 ARG A CA 1
ATOM 874 C C . ARG A 1 108 ? -6.421 -8.925 -12.062 1.00 82.06 108 ARG A C 1
ATOM 876 O O . ARG A 1 108 ? -5.432 -8.472 -12.623 1.00 82.06 108 ARG A O 1
ATOM 883 N N . ARG A 1 109 ? -7.641 -8.900 -12.612 1.00 74.50 109 ARG A N 1
ATOM 884 C CA . ARG A 1 109 ? -7.933 -8.306 -13.930 1.00 74.50 109 ARG A CA 1
ATOM 885 C C . ARG A 1 109 ? -7.572 -6.824 -13.966 1.00 74.50 109 ARG A C 1
ATOM 887 O O . ARG A 1 109 ? -6.924 -6.389 -14.908 1.00 74.50 109 ARG A O 1
ATOM 894 N N . LYS A 1 110 ? -7.903 -6.059 -12.918 1.00 71.06 110 LYS A N 1
ATOM 895 C CA . LYS A 1 110 ? -7.502 -4.644 -12.808 1.00 71.06 110 LYS A CA 1
ATOM 896 C C . LYS A 1 110 ? -5.979 -4.476 -12.744 1.00 71.06 110 LYS A C 1
ATOM 898 O O . LYS A 1 110 ? -5.442 -3.512 -13.272 1.00 71.06 110 LYS A O 1
ATOM 903 N N . ARG A 1 111 ? -5.282 -5.421 -12.108 1.00 67.31 111 ARG A N 1
ATOM 904 C CA . ARG A 1 111 ? -3.814 -5.486 -12.043 1.00 67.31 111 ARG A CA 1
ATOM 905 C C . ARG A 1 111 ? -3.181 -6.200 -13.238 1.00 67.31 111 ARG A C 1
ATOM 907 O O . ARG A 1 111 ? -1.978 -6.444 -13.184 1.00 67.31 111 ARG A O 1
ATOM 914 N N . SER A 1 112 ? -3.959 -6.555 -14.266 1.00 63.66 112 SER A N 1
ATOM 915 C CA . SER A 1 112 ? -3.491 -7.313 -15.424 1.00 63.66 112 SER A CA 1
ATOM 916 C C . SER A 1 112 ? -2.198 -6.703 -15.962 1.00 63.66 112 SER A C 1
ATOM 918 O O . SER A 1 112 ? -2.144 -5.585 -16.476 1.00 63.66 112 SER A O 1
ATOM 920 N N . THR A 1 113 ? -1.122 -7.461 -15.797 1.00 66.44 113 THR A N 1
ATOM 921 C CA . THR A 1 113 ? 0.222 -7.161 -16.285 1.00 66.44 113 THR A CA 1
ATOM 922 C C . THR A 1 113 ? 0.376 -7.528 -17.758 1.00 66.44 113 THR A C 1
ATOM 924 O O . THR A 1 113 ? 1.492 -7.480 -18.276 1.00 66.44 113 THR A O 1
ATOM 927 N N . ASN A 1 114 ? -0.720 -7.905 -18.426 1.00 80.62 114 ASN A N 1
ATOM 928 C CA . ASN A 1 114 ? -0.702 -8.277 -19.829 1.00 80.62 114 ASN A CA 1
ATOM 929 C C . ASN A 1 114 ? -0.339 -7.046 -20.642 1.00 80.62 114 ASN A C 1
ATOM 931 O O . ASN A 1 114 ? -1.023 -6.026 -20.571 1.00 80.62 114 ASN A O 1
ATOM 935 N N . TRP A 1 115 ? 0.769 -7.156 -21.357 1.00 86.88 115 TRP A N 1
ATOM 936 C CA . TRP A 1 115 ? 1.197 -6.174 -22.331 1.00 86.88 115 TRP A CA 1
ATOM 937 C C . TRP A 1 115 ? 0.386 -6.380 -23.599 1.00 86.88 115 TRP A C 1
ATOM 939 O O . TRP A 1 115 ? 0.244 -7.508 -24.072 1.00 86.88 115 TRP A O 1
ATOM 949 N N . THR A 1 116 ? -0.180 -5.296 -24.104 1.00 89.31 116 THR A N 1
ATOM 950 C CA . THR A 1 116 ? -0.864 -5.278 -25.399 1.00 89.31 116 THR A CA 1
ATOM 951 C C . THR A 1 116 ? 0.140 -5.039 -26.522 1.00 89.31 116 THR A C 1
ATOM 953 O O . THR A 1 116 ? 1.189 -4.434 -26.299 1.00 89.31 116 THR A O 1
ATOM 956 N N . GLU A 1 117 ? -0.198 -5.448 -27.745 1.00 90.88 117 GLU A N 1
ATOM 957 C CA . GLU A 1 117 ? 0.651 -5.181 -28.915 1.00 90.88 117 GLU A CA 1
ATOM 958 C C . GLU A 1 117 ? 0.872 -3.672 -29.122 1.00 90.88 117 GLU A C 1
ATOM 960 O O . GLU A 1 117 ? 1.969 -3.233 -29.453 1.00 90.88 117 GLU A O 1
ATOM 965 N N . SER A 1 118 ? -0.140 -2.848 -28.828 1.00 89.50 118 SER A N 1
ATOM 966 C CA . SER A 1 118 ? -0.010 -1.388 -28.845 1.00 89.50 118 SER A CA 1
ATOM 967 C C . SER A 1 118 ? 1.008 -0.868 -27.827 1.00 89.50 118 SER A C 1
ATOM 969 O O . SER A 1 118 ? 1.763 0.055 -28.126 1.00 89.50 118 SER A O 1
ATOM 971 N N . GLU A 1 119 ? 1.064 -1.457 -26.629 1.00 91.56 119 GLU A N 1
ATOM 972 C CA . GLU A 1 119 ? 2.072 -1.088 -25.632 1.00 91.56 119 GLU A CA 1
ATOM 973 C C . GLU A 1 119 ? 3.470 -1.554 -26.061 1.00 91.56 119 GLU A C 1
ATOM 975 O O . GLU A 1 119 ? 4.434 -0.802 -25.922 1.00 91.56 119 GLU A O 1
ATOM 980 N N . ASP A 1 120 ? 3.590 -2.750 -26.639 1.00 93.56 120 ASP A N 1
ATOM 981 C CA . ASP A 1 120 ? 4.857 -3.247 -27.178 1.00 93.56 120 ASP A CA 1
ATOM 982 C C . ASP A 1 120 ? 5.365 -2.378 -28.341 1.00 93.56 120 ASP A C 1
ATOM 984 O O . ASP A 1 120 ? 6.563 -2.092 -28.412 1.00 93.56 120 ASP A O 1
ATOM 988 N N . ALA A 1 121 ? 4.474 -1.877 -29.203 1.00 94.06 121 ALA A N 1
ATOM 989 C CA . ALA A 1 121 ? 4.813 -0.927 -30.262 1.00 94.06 121 ALA A CA 1
ATOM 990 C C . ALA A 1 121 ? 5.382 0.388 -29.696 1.00 94.06 121 ALA A C 1
ATOM 992 O O . ALA A 1 121 ? 6.385 0.904 -30.201 1.00 94.06 121 ALA A O 1
ATOM 993 N N . ILE A 1 122 ? 4.810 0.897 -28.598 1.00 93.94 122 ILE A N 1
ATOM 994 C CA . ILE A 1 122 ? 5.341 2.068 -27.880 1.00 93.94 122 ILE A CA 1
ATOM 995 C C . ILE A 1 122 ? 6.739 1.766 -27.328 1.00 93.94 122 ILE A C 1
ATOM 997 O O . ILE A 1 122 ? 7.643 2.594 -27.470 1.00 93.94 122 ILE A O 1
ATOM 1001 N N . LEU A 1 123 ? 6.958 0.580 -26.748 1.00 93.38 123 LEU A N 1
ATOM 1002 C CA . LEU A 1 123 ? 8.281 0.171 -26.270 1.00 93.38 123 LEU A CA 1
ATOM 1003 C C . LEU A 1 123 ? 9.297 0.117 -27.413 1.00 93.38 123 LEU A C 1
ATOM 1005 O O . LEU A 1 123 ? 10.379 0.683 -27.276 1.00 93.38 123 LEU A O 1
ATOM 1009 N N . ARG A 1 124 ? 8.959 -0.513 -28.543 1.00 93.00 124 ARG A N 1
ATOM 1010 C CA . ARG A 1 124 ? 9.857 -0.614 -29.709 1.00 93.00 124 ARG A CA 1
ATOM 1011 C C . ARG A 1 124 ? 10.260 0.762 -30.235 1.00 93.00 124 ARG A C 1
ATOM 1013 O O . ARG A 1 124 ? 11.416 0.952 -30.597 1.00 93.00 124 ARG A O 1
ATOM 1020 N N . LYS A 1 125 ? 9.334 1.723 -30.226 1.00 92.50 125 LYS A N 1
ATOM 1021 C CA . LYS A 1 125 ? 9.560 3.081 -30.736 1.00 92.50 125 LYS A CA 1
ATOM 1022 C C . LYS A 1 125 ? 10.341 3.977 -29.770 1.00 92.50 125 LYS A C 1
ATOM 1024 O O . LYS A 1 125 ? 11.242 4.694 -30.194 1.00 92.50 125 LYS A O 1
ATOM 1029 N N . HIS A 1 126 ? 9.993 3.966 -28.484 1.00 91.44 126 HIS A N 1
ATOM 1030 C CA . HIS A 1 126 ? 10.453 4.987 -27.532 1.00 91.44 126 HIS A CA 1
ATOM 1031 C C . HIS A 1 126 ? 11.519 4.496 -26.548 1.00 91.44 126 HIS A C 1
ATOM 1033 O O . HIS A 1 126 ? 12.308 5.296 -26.042 1.00 91.44 126 HIS A O 1
ATOM 1039 N N . TYR A 1 127 ? 11.583 3.193 -26.274 1.00 90.94 127 TYR A N 1
ATOM 1040 C CA . TYR A 1 127 ? 12.561 2.653 -25.333 1.00 90.94 127 TYR A CA 1
ATOM 1041 C C . TYR A 1 127 ? 14.018 2.782 -25.818 1.00 90.94 127 TYR A C 1
ATOM 1043 O O . TYR A 1 127 ? 14.873 3.115 -24.991 1.00 90.94 127 TYR A O 1
ATOM 1051 N N . PRO A 1 128 ? 14.348 2.578 -27.113 1.00 89.00 128 PRO A N 1
ATOM 1052 C CA . PRO A 1 128 ? 15.729 2.685 -27.575 1.00 89.00 128 PRO A CA 1
ATOM 1053 C C . PRO A 1 128 ? 16.357 4.061 -27.324 1.00 89.00 128 PRO A C 1
ATOM 1055 O O . PRO A 1 128 ? 17.503 4.132 -26.890 1.00 89.00 128 PRO A O 1
ATOM 1058 N N . THR A 1 129 ? 15.614 5.149 -27.535 1.00 84.75 129 THR A N 1
ATOM 1059 C CA . THR A 1 129 ? 16.134 6.527 -27.485 1.00 84.75 129 THR A CA 1
ATOM 1060 C C . THR A 1 129 ? 16.324 7.043 -26.055 1.00 84.75 129 THR A C 1
ATOM 1062 O O . THR A 1 129 ? 17.372 7.599 -25.720 1.00 84.75 129 THR A O 1
ATOM 1065 N N . GLY A 1 130 ? 15.336 6.838 -25.178 1.00 82.25 130 GLY A N 1
ATOM 1066 C CA . GLY A 1 130 ? 15.316 7.431 -23.831 1.00 82.25 130 GLY A CA 1
ATOM 1067 C C . GLY A 1 130 ? 15.136 6.440 -22.680 1.00 82.25 130 GLY A C 1
ATOM 1068 O O . GLY A 1 130 ? 15.021 6.857 -21.524 1.00 82.25 130 GLY A O 1
ATOM 1069 N N . GLY A 1 131 ? 15.114 5.135 -22.958 1.00 86.25 131 GLY A N 1
ATOM 1070 C CA . GLY A 1 131 ? 14.824 4.104 -21.964 1.00 86.25 131 GLY A CA 1
ATOM 1071 C C . GLY A 1 131 ? 13.378 4.174 -21.473 1.00 86.25 131 GLY A C 1
ATOM 1072 O O . GLY A 1 131 ? 12.449 4.416 -22.237 1.00 86.25 131 GLY A O 1
ATOM 1073 N N . TYR A 1 132 ? 13.169 3.967 -20.172 1.00 88.06 132 TYR A N 1
ATOM 1074 C CA . TYR A 1 132 ? 11.814 3.881 -19.620 1.00 88.06 132 TYR A CA 1
ATOM 1075 C C . TYR A 1 132 ? 11.074 5.226 -19.550 1.00 88.06 132 TYR A C 1
ATOM 1077 O O . TYR A 1 132 ? 9.851 5.212 -19.500 1.00 88.06 132 TYR A O 1
ATOM 1085 N N . LYS A 1 133 ? 11.777 6.369 -19.503 1.00 90.00 133 LYS A N 1
ATOM 1086 C CA . LYS A 1 133 ? 11.157 7.696 -19.318 1.00 90.00 133 LYS A CA 1
ATOM 1087 C C . LYS A 1 133 ? 10.152 8.053 -20.428 1.00 90.00 133 LYS A C 1
ATOM 1089 O O . LYS A 1 133 ? 8.985 8.225 -20.089 1.00 90.00 133 LYS A O 1
ATOM 1094 N N . PRO A 1 134 ? 10.531 8.063 -21.722 1.00 91.00 134 PRO A N 1
ATOM 1095 C CA . PRO A 1 134 ? 9.589 8.387 -22.797 1.00 91.00 134 PRO A CA 1
ATOM 1096 C C . PRO A 1 134 ? 8.474 7.342 -22.941 1.00 91.00 134 PRO A C 1
ATOM 1098 O O . PRO A 1 134 ? 7.369 7.661 -23.358 1.00 91.00 134 PRO A O 1
ATOM 1101 N N . VAL A 1 135 ? 8.735 6.084 -22.568 1.00 91.44 135 VAL A N 1
ATOM 1102 C CA . VAL A 1 135 ? 7.701 5.040 -22.552 1.00 91.44 135 VAL A CA 1
ATOM 1103 C C . VAL A 1 135 ? 6.687 5.285 -21.432 1.00 91.44 135 VAL A C 1
ATOM 1105 O O . VAL A 1 135 ? 5.499 5.082 -21.638 1.00 91.44 135 VAL A O 1
ATOM 1108 N N . ASN A 1 136 ? 7.134 5.730 -20.257 1.00 92.75 136 ASN A N 1
ATOM 1109 C CA . ASN A 1 136 ? 6.267 6.018 -19.113 1.00 92.75 136 ASN A CA 1
ATOM 1110 C C . ASN A 1 136 ? 5.370 7.239 -19.373 1.00 92.75 136 ASN A C 1
ATOM 1112 O O . ASN A 1 136 ? 4.202 7.215 -19.015 1.00 92.75 136 ASN A O 1
ATOM 1116 N N . GLU A 1 137 ? 5.866 8.253 -20.086 1.00 92.31 137 GLU A N 1
ATOM 1117 C CA . GLU A 1 137 ? 5.042 9.389 -20.531 1.00 92.31 137 GLU A CA 1
ATOM 1118 C C . GLU A 1 137 ? 3.850 8.949 -21.398 1.00 92.31 137 GLU A C 1
ATOM 1120 O O . GLU A 1 137 ? 2.767 9.515 -21.291 1.00 92.31 137 GLU A O 1
ATOM 1125 N N . GLN A 1 138 ? 4.030 7.909 -22.219 1.00 91.31 138 GLN A N 1
ATOM 1126 C CA . GLN A 1 138 ? 2.965 7.328 -23.046 1.00 91.31 138 GLN A CA 1
ATOM 1127 C C . GLN A 1 138 ? 2.126 6.284 -22.291 1.00 91.31 138 GLN A C 1
ATOM 1129 O O . GLN A 1 138 ? 0.957 6.076 -22.606 1.00 91.31 138 GLN A O 1
ATOM 1134 N N . LEU A 1 139 ? 2.715 5.619 -21.294 1.00 88.88 139 LEU A N 1
ATOM 1135 C CA . LEU A 1 139 ? 2.1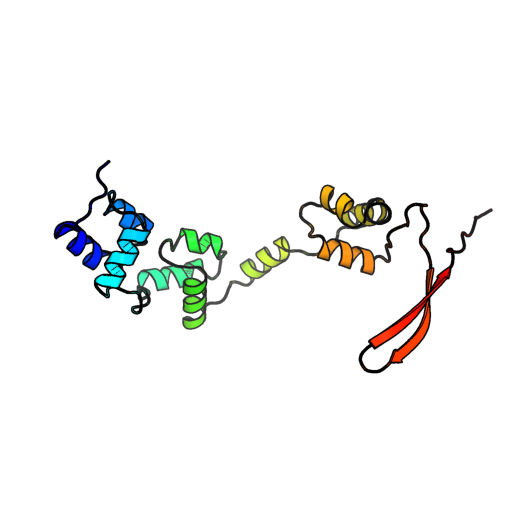07 4.552 -20.495 1.00 88.88 139 LEU A CA 1
ATOM 1136 C C . LEU A 1 139 ? 2.207 4.872 -18.992 1.00 88.88 139 LEU A C 1
ATOM 1138 O O . LEU A 1 139 ? 2.905 4.157 -18.263 1.00 88.88 139 LEU A O 1
ATOM 1142 N N . PRO A 1 140 ? 1.502 5.909 -18.495 1.00 85.75 140 PRO A N 1
ATOM 1143 C CA . PRO A 1 140 ? 1.646 6.385 -17.114 1.00 85.75 140 PRO A CA 1
ATOM 1144 C C . PRO A 1 140 ? 1.152 5.369 -16.074 1.00 85.75 140 PRO A C 1
ATOM 1146 O O . PRO A 1 140 ? 1.543 5.403 -14.907 1.00 85.75 140 PRO A O 1
ATOM 1149 N N . HIS A 1 141 ? 0.311 4.416 -16.486 1.00 83.62 141 HIS A N 1
ATOM 1150 C CA . HIS A 1 141 ? -0.128 3.292 -15.655 1.00 83.62 141 HIS A CA 1
ATOM 1151 C C . HIS A 1 141 ? 0.938 2.198 -15.495 1.00 83.62 141 HIS A C 1
ATOM 1153 O O . HIS A 1 141 ? 0.777 1.310 -14.651 1.00 83.62 141 HIS A O 1
ATOM 1159 N N . ARG A 1 142 ? 2.026 2.221 -16.279 1.00 87.31 142 ARG A N 1
ATOM 1160 C CA . ARG A 1 142 ? 3.124 1.247 -16.202 1.00 87.31 142 ARG A CA 1
ATOM 1161 C C . ARG A 1 142 ? 4.285 1.821 -15.400 1.00 87.31 142 ARG A C 1
ATOM 1163 O O . ARG A 1 142 ? 4.833 2.877 -15.691 1.00 87.31 142 ARG A O 1
ATOM 1170 N N . ASN A 1 143 ? 4.732 1.074 -14.394 1.00 87.12 143 ASN A N 1
ATOM 1171 C CA . ASN A 1 143 ? 5.903 1.481 -13.622 1.00 87.12 143 ASN A CA 1
ATOM 1172 C C . ASN A 1 143 ? 7.214 1.192 -14.384 1.00 87.12 143 ASN A C 1
ATOM 1174 O O . ASN A 1 143 ? 7.290 0.274 -15.206 1.00 87.12 143 ASN A O 1
ATOM 1178 N N . ALA A 1 144 ? 8.279 1.928 -14.056 1.00 89.12 144 ALA A N 1
ATOM 1179 C CA . ALA A 1 144 ? 9.581 1.821 -14.725 1.00 89.12 144 ALA A CA 1
ATOM 1180 C C . ALA A 1 144 ? 10.167 0.394 -14.727 1.00 89.12 144 ALA A C 1
ATOM 1182 O O . ALA A 1 144 ? 10.728 -0.046 -15.730 1.00 89.12 144 ALA A O 1
ATOM 1183 N N . LYS A 1 145 ? 10.001 -0.356 -13.627 1.00 89.81 145 LYS A N 1
ATOM 1184 C CA . LYS A 1 145 ? 10.483 -1.744 -13.518 1.00 89.81 145 LYS A CA 1
ATOM 1185 C C . LYS A 1 145 ? 9.752 -2.678 -14.486 1.00 89.81 145 LYS A C 1
ATOM 1187 O O . LYS A 1 145 ? 10.383 -3.543 -15.087 1.00 89.81 145 LYS A O 1
ATOM 1192 N N . SER A 1 146 ? 8.443 -2.496 -14.657 1.00 89.75 146 SER A N 1
ATOM 1193 C CA . SER A 1 146 ? 7.630 -3.283 -15.586 1.00 89.75 146 SER A CA 1
ATOM 1194 C C . SER A 1 146 ? 8.021 -3.016 -17.039 1.00 89.75 146 SER A C 1
ATOM 1196 O O . SER A 1 146 ? 8.187 -3.969 -17.796 1.00 89.75 146 SER A O 1
ATOM 1198 N N . ILE A 1 147 ? 8.267 -1.749 -17.391 1.00 91.94 147 ILE A N 1
ATOM 1199 C CA . ILE A 1 147 ? 8.732 -1.336 -18.721 1.00 91.94 147 ILE A CA 1
ATOM 1200 C C . ILE A 1 147 ? 10.099 -1.960 -19.023 1.00 91.94 147 ILE A C 1
ATOM 1202 O O . ILE A 1 147 ? 10.267 -2.586 -20.064 1.00 91.94 147 ILE A O 1
ATOM 1206 N N . LEU A 1 148 ? 11.054 -1.855 -18.091 1.00 90.50 148 LEU A N 1
ATOM 1207 C CA . LEU A 1 148 ? 12.378 -2.472 -18.222 1.00 90.50 148 LEU A CA 1
ATOM 1208 C C . LEU A 1 148 ? 12.273 -3.993 -18.410 1.00 90.50 148 LEU A C 1
ATOM 1210 O O . LEU A 1 148 ? 12.889 -4.551 -19.313 1.00 90.50 148 LEU A O 1
ATOM 1214 N N . SER A 1 149 ? 11.469 -4.665 -17.581 1.00 90.75 149 SER A N 1
ATOM 1215 C CA . SER A 1 149 ? 11.270 -6.114 -17.675 1.00 90.75 149 SER A CA 1
ATOM 1216 C C . SER A 1 149 ? 10.665 -6.525 -19.019 1.00 90.75 149 SER A C 1
ATOM 1218 O O . SER A 1 149 ? 11.096 -7.522 -19.602 1.00 90.75 149 SER A O 1
ATOM 1220 N N . ARG A 1 150 ? 9.703 -5.756 -19.546 1.00 92.56 150 ARG A N 1
ATOM 1221 C CA . ARG A 1 150 ? 9.118 -6.031 -20.862 1.00 92.56 150 ARG A CA 1
ATOM 1222 C C . ARG A 1 150 ? 10.098 -5.757 -21.994 1.00 92.56 150 ARG A C 1
ATOM 1224 O O . ARG A 1 150 ? 10.215 -6.604 -22.870 1.00 92.56 150 ARG A O 1
ATOM 1231 N N . ALA A 1 151 ? 10.843 -4.656 -21.945 1.00 91.38 151 ALA A N 1
ATOM 1232 C CA . ALA A 1 151 ? 11.882 -4.356 -22.927 1.00 91.38 151 ALA A CA 1
ATOM 1233 C C . ALA A 1 151 ? 12.925 -5.480 -23.011 1.00 91.38 151 ALA A C 1
ATOM 1235 O O . ALA A 1 151 ? 13.239 -5.923 -24.111 1.00 91.38 151 ALA A O 1
ATOM 1236 N N . VAL A 1 152 ? 13.373 -6.021 -21.869 1.00 89.88 152 VAL A N 1
ATOM 1237 C CA . VAL A 1 152 ? 14.269 -7.193 -21.833 1.00 89.88 152 VAL A CA 1
ATOM 1238 C C . VAL A 1 152 ? 13.620 -8.414 -22.491 1.00 89.88 152 VAL A C 1
ATOM 1240 O O . VAL A 1 152 ? 14.262 -9.063 -23.311 1.00 89.88 152 VAL A O 1
ATOM 1243 N N . LYS A 1 153 ? 12.345 -8.707 -22.194 1.00 90.19 153 LYS A N 1
ATOM 1244 C CA . LYS A 1 153 ? 11.610 -9.823 -22.823 1.00 90.19 153 LYS A CA 1
ATOM 1245 C C . LYS A 1 153 ? 11.436 -9.661 -24.336 1.00 90.19 153 LYS A C 1
ATOM 1247 O O . LYS A 1 153 ? 11.426 -10.659 -25.042 1.00 90.19 153 LYS A O 1
ATOM 1252 N N . LEU A 1 154 ? 11.295 -8.428 -24.819 1.00 89.44 154 LEU A N 1
ATOM 1253 C CA . LEU A 1 154 ? 11.198 -8.103 -26.245 1.00 89.44 154 LEU A CA 1
ATOM 1254 C C . LEU A 1 154 ? 12.573 -7.958 -26.923 1.00 89.44 154 LEU A C 1
ATOM 1256 O O . LEU A 1 154 ? 12.627 -7.674 -28.117 1.00 89.44 154 LEU A O 1
ATOM 1260 N N . GLY A 1 155 ? 13.674 -8.098 -26.176 1.00 88.44 155 GLY A N 1
ATOM 1261 C CA . GLY A 1 155 ? 15.033 -7.904 -26.686 1.00 88.44 155 GLY A CA 1
ATOM 1262 C C . GLY A 1 155 ? 15.384 -6.450 -27.025 1.00 88.44 155 GLY A C 1
ATOM 1263 O O . GLY A 1 155 ? 16.376 -6.200 -27.707 1.00 88.44 155 GLY A O 1
ATOM 1264 N N . ILE A 1 156 ? 14.599 -5.475 -26.560 1.00 89.50 156 ILE A N 1
ATOM 1265 C CA . ILE A 1 156 ? 14.787 -4.059 -26.881 1.00 89.50 156 ILE A CA 1
ATOM 1266 C C . ILE A 1 156 ? 15.891 -3.485 -25.992 1.00 89.50 156 ILE A C 1
ATOM 1268 O O . ILE A 1 156 ? 15.781 -3.442 -24.763 1.00 89.50 156 ILE A O 1
ATOM 1272 N N . LYS A 1 157 ? 16.960 -3.006 -26.628 1.00 84.50 157 LYS A N 1
ATOM 1273 C CA . LYS A 1 157 ? 18.099 -2.361 -25.970 1.00 84.50 157 LYS A CA 1
ATOM 1274 C C . LYS A 1 157 ? 18.077 -0.858 -26.224 1.00 84.50 157 LYS A C 1
ATOM 1276 O O . LYS A 1 157 ? 17.509 -0.380 -27.202 1.00 84.50 157 LYS A O 1
ATOM 1281 N N . ARG A 1 158 ? 18.697 -0.110 -25.313 1.00 83.50 158 ARG A N 1
ATOM 1282 C CA . ARG A 1 158 ? 18.895 1.330 -25.476 1.00 83.50 158 ARG A CA 1
ATOM 1283 C C . ARG A 1 158 ? 20.011 1.566 -26.495 1.00 83.50 158 ARG A C 1
ATOM 1285 O O . ARG A 1 158 ? 21.066 0.946 -26.371 1.00 83.50 158 ARG A O 1
ATOM 1292 N N . ILE A 1 159 ? 19.784 2.465 -27.447 1.00 81.44 159 ILE A N 1
ATOM 1293 C CA . ILE A 1 159 ? 20.838 2.958 -28.335 1.00 81.44 159 ILE A CA 1
ATOM 1294 C C . ILE A 1 159 ? 21.710 3.966 -27.588 1.00 81.44 159 ILE A C 1
ATOM 1296 O O . ILE A 1 159 ? 21.256 4.670 -26.679 1.00 81.44 159 ILE A O 1
ATOM 1300 N N . ASP A 1 160 ? 22.993 4.002 -27.925 1.00 71.19 160 ASP A N 1
ATOM 1301 C CA . ASP A 1 160 ? 23.894 5.016 -27.397 1.00 71.19 160 ASP A CA 1
ATOM 1302 C C . ASP A 1 160 ? 23.583 6.409 -27.985 1.00 71.19 160 ASP A C 1
ATOM 1304 O O . ASP A 1 160 ? 22.680 6.587 -28.805 1.00 71.19 160 ASP A O 1
ATOM 1308 N N . LYS A 1 161 ? 24.341 7.429 -27.564 1.00 66.88 161 LYS A N 1
ATOM 1309 C CA . LYS A 1 161 ? 24.163 8.820 -28.023 1.00 66.88 161 LYS A CA 1
ATOM 1310 C C . LYS A 1 161 ? 24.365 9.025 -29.535 1.00 66.88 161 LYS A C 1
ATOM 1312 O O . LYS A 1 161 ? 24.078 10.108 -30.032 1.00 66.88 161 LYS A O 1
ATOM 1317 N N . TYR A 1 162 ? 24.876 8.019 -30.237 1.00 65.31 162 TYR A N 1
ATOM 1318 C CA . TYR A 1 162 ? 25.150 8.021 -31.669 1.00 65.31 162 TYR A CA 1
ATOM 1319 C C . TYR A 1 162 ? 24.191 7.108 -32.450 1.00 65.31 162 TYR A C 1
ATOM 1321 O O . TYR A 1 162 ? 24.364 6.940 -33.653 1.00 65.31 162 TYR A O 1
ATOM 1329 N N . GLY A 1 163 ? 23.192 6.514 -31.786 1.00 65.81 163 GLY A N 1
ATOM 1330 C CA . GLY A 1 163 ? 22.238 5.607 -32.420 1.00 65.81 163 GLY A CA 1
ATOM 1331 C C . GLY A 1 163 ? 22.701 4.152 -32.516 1.00 65.81 163 GLY A C 1
ATOM 1332 O O . GLY A 1 163 ? 21.989 3.338 -33.098 1.00 65.81 163 GLY A O 1
ATOM 1333 N N . TRP A 1 164 ? 23.845 3.789 -31.928 1.00 70.12 164 TRP A N 1
ATOM 1334 C CA . TRP A 1 164 ? 24.397 2.437 -32.019 1.00 70.12 164 TRP A CA 1
ATOM 1335 C C . TRP A 1 164 ? 23.915 1.533 -30.886 1.00 70.12 164 TRP A C 1
ATOM 1337 O O . TRP A 1 164 ? 23.917 1.901 -29.708 1.00 70.12 164 TRP A O 1
ATOM 1347 N N . ASN A 1 165 ? 23.558 0.300 -31.245 1.00 70.44 165 ASN A N 1
ATOM 1348 C CA . ASN A 1 165 ? 23.273 -0.783 -30.308 1.00 70.44 165 ASN A CA 1
ATOM 1349 C C . ASN A 1 165 ? 24.468 -1.746 -30.262 1.00 70.44 165 ASN A C 1
ATOM 1351 O O . ASN A 1 165 ? 24.517 -2.717 -31.010 1.00 70.44 165 ASN A O 1
ATOM 1355 N N . TRP A 1 166 ? 25.459 -1.444 -29.422 1.00 72.06 166 TRP A N 1
ATOM 1356 C CA . TRP A 1 166 ? 26.686 -2.237 -29.320 1.00 72.06 166 TRP A CA 1
ATOM 1357 C C . TRP A 1 166 ? 26.424 -3.668 -28.842 1.00 72.06 166 TRP A C 1
ATOM 1359 O O . TRP A 1 166 ? 25.774 -3.892 -27.813 1.00 72.06 166 TRP A O 1
ATOM 1369 N N . ASN A 1 167 ? 27.027 -4.630 -29.534 1.00 75.50 167 ASN A N 1
ATOM 1370 C CA . ASN A 1 167 ? 27.161 -5.993 -2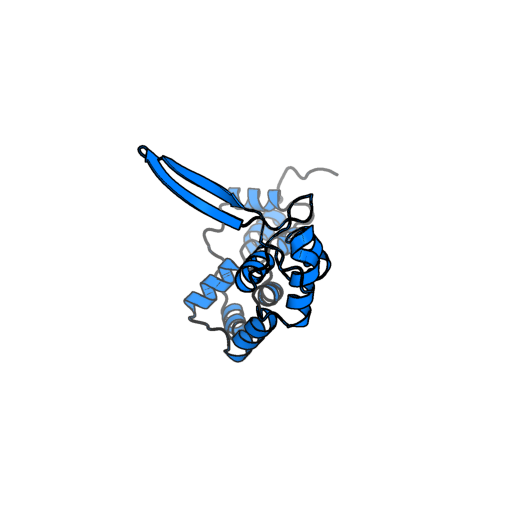9.046 1.00 75.50 167 ASN A CA 1
ATOM 1371 C C . ASN A 1 167 ? 28.140 -5.998 -27.866 1.00 75.50 167 ASN A C 1
ATOM 1373 O O . ASN A 1 167 ? 29.183 -5.343 -27.904 1.00 75.50 167 ASN A O 1
ATOM 1377 N N . ARG A 1 168 ? 27.765 -6.691 -26.787 1.00 77.38 168 ARG A N 1
ATOM 1378 C CA . ARG A 1 168 ? 28.576 -6.839 -25.574 1.00 77.38 168 ARG A CA 1
ATOM 1379 C C . ARG A 1 168 ? 28.918 -8.306 -25.407 1.00 77.38 168 ARG A C 1
ATOM 1381 O O . ARG A 1 168 ? 28.037 -9.098 -25.081 1.00 77.38 168 ARG A O 1
ATOM 1388 N N . GLU A 1 169 ? 30.185 -8.629 -25.589 1.00 79.94 169 GLU A N 1
ATOM 1389 C CA . GLU A 1 169 ? 30.716 -9.974 -25.399 1.00 79.94 169 GLU A CA 1
ATOM 1390 C C . GLU A 1 169 ? 31.615 -9.982 -24.167 1.00 79.94 169 GLU A C 1
ATOM 1392 O O . GLU A 1 169 ? 32.486 -9.123 -24.014 1.00 79.94 169 GLU A O 1
ATOM 1397 N N . VAL A 1 170 ? 31.385 -10.930 -23.260 1.00 83.19 170 VAL A N 1
ATOM 1398 C CA . VAL A 1 170 ? 32.278 -11.141 -22.117 1.00 83.19 170 VAL A CA 1
ATOM 1399 C C . VAL A 1 170 ? 33.516 -11.867 -22.628 1.00 83.19 170 VAL A C 1
ATOM 1401 O O . VAL A 1 170 ? 33.410 -12.975 -23.141 1.00 83.19 170 VAL A O 1
ATOM 1404 N N . VAL A 1 171 ? 34.676 -11.227 -22.500 1.00 85.75 171 VAL A N 1
ATOM 1405 C CA . VAL A 1 171 ? 35.966 -11.750 -22.972 1.00 85.75 171 VAL A CA 1
ATOM 1406 C C . VAL A 1 171 ? 36.625 -12.604 -21.900 1.00 85.75 171 VAL A C 1
ATOM 1408 O O . VAL A 1 171 ? 37.118 -13.688 -22.188 1.00 85.75 171 VAL A O 1
ATOM 1411 N N . SER A 1 172 ? 36.627 -12.125 -20.657 1.00 87.12 172 SER A N 1
ATOM 1412 C CA . SER A 1 172 ? 37.165 -12.858 -19.514 1.00 87.12 172 SER A CA 1
ATOM 1413 C C . SER A 1 172 ? 36.492 -12.419 -18.217 1.00 87.12 172 SER A C 1
ATOM 1415 O O . SER A 1 172 ? 35.961 -11.309 -18.103 1.00 87.12 172 SER A O 1
ATOM 1417 N N . ILE A 1 173 ? 36.487 -13.321 -17.238 1.00 85.94 173 ILE A N 1
ATOM 1418 C CA . ILE A 1 173 ? 36.032 -13.065 -15.873 1.00 85.94 173 ILE A CA 1
ATOM 1419 C C . ILE A 1 173 ? 37.173 -13.476 -14.949 1.00 85.94 173 ILE A C 1
ATOM 1421 O O . ILE A 1 173 ? 37.611 -14.622 -14.989 1.00 85.94 173 ILE A O 1
ATOM 1425 N N . GLU A 1 174 ? 37.641 -12.547 -14.125 1.00 88.00 174 GLU A N 1
ATOM 1426 C CA . GLU A 1 174 ? 38.692 -12.774 -13.137 1.00 88.00 174 GLU A CA 1
ATOM 1427 C C . GLU A 1 174 ? 38.132 -12.517 -11.740 1.00 88.00 174 GLU A C 1
ATOM 1429 O O . GLU A 1 174 ? 37.664 -11.418 -11.435 1.00 88.00 174 GLU A O 1
ATOM 1434 N N . ASP A 1 175 ? 38.184 -13.532 -10.882 1.00 86.38 175 ASP A N 1
ATOM 1435 C CA . ASP A 1 175 ? 37.748 -13.434 -9.492 1.00 86.38 175 ASP A CA 1
ATOM 1436 C C . ASP A 1 175 ? 38.985 -13.244 -8.591 1.00 86.38 175 ASP A C 1
ATOM 1438 O O . ASP A 1 175 ? 39.795 -14.153 -8.416 1.00 86.38 175 ASP A O 1
ATOM 1442 N N . ILE A 1 176 ? 39.146 -12.044 -8.019 1.00 79.88 176 ILE A N 1
ATOM 1443 C CA . ILE A 1 176 ? 40.229 -11.689 -7.087 1.00 79.88 176 ILE A CA 1
ATOM 1444 C C . ILE A 1 176 ? 39.623 -11.484 -5.694 1.00 79.88 176 ILE A C 1
ATOM 1446 O O . ILE A 1 176 ? 39.091 -10.420 -5.353 1.00 79.88 176 ILE A O 1
ATOM 1450 N N . GLY A 1 177 ? 39.694 -12.531 -4.869 1.00 83.12 177 GLY A N 1
ATOM 1451 C CA . GLY A 1 177 ? 39.083 -12.557 -3.540 1.00 83.12 177 GLY A CA 1
ATOM 1452 C C . GLY A 1 177 ? 37.559 -12.423 -3.623 1.00 83.12 177 GLY A C 1
ATOM 1453 O O . GLY A 1 177 ? 36.891 -13.262 -4.211 1.00 83.12 177 GLY A O 1
ATOM 1454 N N . HIS A 1 178 ? 37.006 -11.351 -3.048 1.00 81.94 178 HIS A N 1
ATOM 1455 C CA . HIS A 1 178 ? 35.568 -11.041 -3.116 1.00 81.94 178 HIS A CA 1
ATOM 1456 C C . HIS A 1 178 ? 35.195 -10.117 -4.290 1.00 81.94 178 HIS A C 1
ATOM 1458 O O . HIS A 1 178 ? 34.037 -9.713 -4.412 1.00 81.94 178 HIS A O 1
ATOM 1464 N N . ARG A 1 179 ? 36.159 -9.719 -5.132 1.00 67.38 179 ARG A N 1
ATOM 1465 C CA . ARG A 1 179 ? 35.907 -8.866 -6.299 1.00 67.38 179 ARG A CA 1
ATOM 1466 C C . ARG A 1 179 ? 35.925 -9.694 -7.573 1.00 67.38 179 ARG A C 1
ATOM 1468 O O . ARG A 1 179 ? 36.891 -10.393 -7.842 1.00 67.38 179 ARG A O 1
ATOM 1475 N N . ARG A 1 180 ? 34.873 -9.531 -8.373 1.00 85.56 180 ARG A N 1
ATOM 1476 C CA . ARG A 1 180 ? 34.770 -10.064 -9.729 1.00 85.56 180 ARG A CA 1
ATOM 1477 C C . ARG A 1 180 ? 35.050 -8.952 -10.733 1.00 85.56 180 ARG A C 1
ATOM 1479 O O . ARG A 1 180 ? 34.311 -7.965 -10.777 1.00 85.56 180 ARG A O 1
ATOM 1486 N N . THR A 1 181 ? 36.083 -9.126 -11.542 1.00 84.94 181 THR A N 1
ATOM 1487 C CA . THR A 1 181 ? 36.397 -8.280 -12.694 1.00 84.94 181 THR A CA 1
ATOM 1488 C C . THR A 1 181 ? 35.862 -8.962 -13.948 1.00 84.94 181 THR A C 1
ATOM 1490 O O . THR A 1 181 ? 36.150 -10.127 -14.193 1.00 84.94 181 THR A O 1
ATOM 1493 N N . VAL A 1 182 ? 35.064 -8.251 -14.747 1.00 87.56 182 VAL A N 1
ATOM 1494 C CA . VAL A 1 182 ? 34.529 -8.755 -16.022 1.00 87.56 182 VAL A CA 1
ATOM 1495 C C . VAL A 1 182 ? 35.067 -7.877 -17.144 1.00 87.56 182 VAL A C 1
ATOM 1497 O O . VAL A 1 182 ? 34.761 -6.684 -17.189 1.00 87.56 182 VAL A O 1
ATOM 1500 N N . VAL A 1 183 ? 35.848 -8.457 -18.053 1.00 84.56 183 VAL A N 1
ATOM 1501 C CA . VAL A 1 183 ? 36.328 -7.778 -19.261 1.00 84.56 183 VAL A CA 1
ATOM 1502 C C . VAL A 1 183 ? 35.276 -7.943 -20.353 1.00 84.56 183 VAL A C 1
ATOM 1504 O O . VAL A 1 183 ? 34.907 -9.061 -20.709 1.00 84.56 183 VAL A O 1
ATOM 1507 N N . ILE A 1 184 ? 34.771 -6.826 -20.879 1.00 83.88 184 ILE A N 1
ATOM 1508 C CA . ILE A 1 184 ? 33.714 -6.800 -21.900 1.00 83.88 184 ILE A CA 1
ATOM 1509 C C . ILE A 1 184 ? 34.267 -6.158 -23.174 1.00 83.88 184 ILE A C 1
ATOM 1511 O O . ILE A 1 184 ? 34.759 -5.029 -23.133 1.00 83.88 184 ILE A O 1
ATOM 1515 N N . LYS A 1 185 ? 34.134 -6.847 -24.311 1.00 84.12 185 LYS A N 1
ATOM 1516 C CA . LYS A 1 185 ? 34.397 -6.305 -25.648 1.00 84.12 185 LYS A CA 1
ATOM 1517 C C . LYS A 1 185 ? 33.109 -5.734 -26.225 1.00 84.12 185 LYS A C 1
ATOM 1519 O O . LYS A 1 185 ? 32.048 -6.354 -26.150 1.00 84.12 185 LYS A O 1
ATOM 1524 N N . PHE A 1 186 ? 33.223 -4.542 -26.800 1.00 77.00 186 PHE A N 1
ATOM 1525 C CA . PHE A 1 186 ? 32.141 -3.877 -27.512 1.00 77.00 186 PHE A CA 1
ATOM 1526 C C . PHE A 1 186 ? 32.395 -3.990 -29.013 1.00 77.00 186 PHE A C 1
ATOM 1528 O O . PHE A 1 186 ? 33.438 -3.546 -29.492 1.00 77.00 186 PHE A O 1
ATOM 1535 N N . THR A 1 187 ? 31.455 -4.568 -29.755 1.00 79.81 187 THR A N 1
ATOM 1536 C CA . THR A 1 187 ? 31.505 -4.645 -31.223 1.00 79.81 187 THR A CA 1
ATOM 1537 C C . THR A 1 187 ? 30.309 -3.914 -31.824 1.00 79.81 187 THR A C 1
ATOM 1539 O O . THR A 1 187 ? 29.219 -3.883 -31.241 1.00 79.81 187 THR A O 1
ATOM 1542 N N . LYS A 1 188 ? 30.520 -3.239 -32.962 1.00 74.50 188 LYS A N 1
ATOM 1543 C CA . LYS A 1 188 ? 29.406 -2.638 -33.704 1.00 74.50 188 LYS A CA 1
ATOM 1544 C C . LYS A 1 188 ? 28.515 -3.774 -34.224 1.00 74.50 188 LYS A C 1
ATOM 1546 O O . LYS A 1 188 ? 29.067 -4.791 -34.641 1.00 74.50 188 LYS A O 1
ATOM 1551 N N . PRO A 1 189 ? 27.182 -3.631 -34.184 1.00 69.19 189 PRO A N 1
ATOM 1552 C CA . PRO A 1 189 ? 26.306 -4.593 -34.837 1.00 69.19 189 PRO A CA 1
ATOM 1553 C C . PRO A 1 189 ? 26.598 -4.584 -36.342 1.00 69.19 189 PRO A C 1
ATOM 1555 O O . PRO A 1 189 ? 26.795 -3.510 -36.918 1.00 69.19 189 PRO A O 1
ATOM 1558 N N . GLU A 1 190 ? 26.658 -5.760 -36.964 1.00 64.00 190 GLU A N 1
ATOM 1559 C CA . GLU A 1 190 ? 26.706 -5.866 -38.422 1.00 64.00 190 GLU A CA 1
ATOM 1560 C C . GLU A 1 190 ? 25.412 -5.266 -38.976 1.00 64.00 190 GLU A C 1
ATOM 1562 O O . GLU A 1 190 ? 24.311 -5.682 -38.614 1.00 64.00 190 GLU A O 1
ATOM 1567 N N . ILE A 1 191 ? 25.541 -4.214 -39.784 1.00 56.38 191 ILE A N 1
ATOM 1568 C CA . ILE A 1 191 ? 24.422 -3.707 -40.570 1.00 56.38 191 ILE A CA 1
ATOM 1569 C C . ILE A 1 191 ? 24.441 -4.536 -41.850 1.00 56.38 191 ILE A C 1
ATOM 1571 O O . ILE A 1 191 ? 25.289 -4.299 -42.708 1.00 56.38 191 ILE A O 1
ATOM 1575 N N . GLU A 1 192 ? 23.531 -5.500 -41.979 1.00 44.16 192 GLU A N 1
ATOM 1576 C CA . GLU A 1 192 ? 23.154 -6.006 -43.298 1.00 44.16 192 GLU A CA 1
ATOM 1577 C C . GLU A 1 192 ? 22.482 -4.845 -44.033 1.00 44.16 192 GLU A C 1
ATOM 1579 O O . GLU A 1 192 ? 21.311 -4.526 -43.821 1.00 44.16 192 GLU A O 1
ATOM 1584 N N . ILE A 1 193 ? 23.267 -4.130 -44.834 1.00 40.62 193 ILE A N 1
ATOM 1585 C CA . ILE A 1 193 ? 22.724 -3.209 -45.821 1.00 40.62 193 ILE A CA 1
ATOM 1586 C C . ILE A 1 193 ? 22.182 -4.126 -46.914 1.00 40.62 193 ILE A C 1
ATOM 1588 O O . ILE A 1 193 ? 22.953 -4.641 -47.717 1.00 40.62 193 ILE A O 1
ATOM 1592 N N . GLY A 1 194 ? 20.881 -4.417 -46.859 1.00 40.81 194 GLY A N 1
ATOM 1593 C CA . GLY A 1 194 ? 20.191 -5.084 -47.956 1.00 40.81 194 GLY A CA 1
ATOM 1594 C C . GLY A 1 194 ? 20.369 -4.252 -49.222 1.00 40.81 194 GLY A C 1
ATOM 1595 O O . GLY A 1 194 ? 20.079 -3.053 -49.200 1.00 40.81 194 GLY A O 1
ATOM 1596 N N . GLU A 1 195 ? 20.920 -4.888 -50.256 1.00 33.53 195 GLU A N 1
ATOM 1597 C CA . GLU A 1 195 ? 21.017 -4.361 -51.623 1.00 33.53 195 GLU A CA 1
ATOM 1598 C C . GLU A 1 195 ? 19.644 -4.001 -52.207 1.00 33.53 195 GLU A C 1
ATOM 1600 O O . GLU A 1 195 ? 18.650 -4.703 -51.895 1.00 33.53 195 GLU A O 1
#

Sequence (195 aa):
MPKGTSWTENELSLLEENYNKVNINQLIRLLPNRTEAAIVNKAKKLKLSTTQKLKWTEEEEVKLKELFPCNTIDELLTHFSNRTSNSILAKAKEMNLKKDESHIQKVRRKRSTNWTESEDAILRKHYPTGGYKPVNEQLPHRNAKSILSRAVKLGIKRIDKYGWNWNREVVSIEDIGHRRTVVIKFTKPEIEIGE

Foldseek 3Di:
DDLPPDDDPVLVVLLLVPVLPDALVVNCVVVVSDDSVRSVVVCVVVVVPCPVPSDQDPVNVVVLLVAVQADDLVVVCVVVVRDDSVRSVVVCVVVVHDHHPVNVVVVCVVVPLDDDPVLVVLLQPPCQAPHQVSSCVVVVVDDSVSSNVVCVVVVHHHADPVRFDWDWDFPDWDDDPPDIDTDIDTDTPDPPPDD